Protein AF-A0A8T4GV90-F1 (afdb_monomer_lite)

pLDDT: mean 77.48, std 16.81, range [30.84, 97.44]

Foldseek 3Di:
DDDPVVVCVPCVLVNLQVCQQLLVLCVQLVVLCVVVNPDLCSSLVVLLVLLQCQLVLLVLQEADDVFDPQGDHPVRSVVSSVCSNVVPVSVVCSSHSALVSLLVSLQSQLVSLVLSCLRPVDLVSLLSSLLSLLSNRSNGLCSVVVVVVVVVVVVCLLLVQLVLQCVVPVDNVRSVVLSVQLVVLVVVSCVSNVVSVVSSNVSSLVSLLVRQFDDDPPPAQHPVCVVVVNDDPVSSSCCSPVVSVVSSCPDPVPDDDPDDPVVVVVVVVVCCVPVCVVVCVVVVVVVVVCSVPNDSNNRSCSRRPDDDPNPPPDDPVVVVVVVVVVVVVVVVVVD

Secondary structure (DSSP, 8-state):
---HHHHHTT-HHHHHHHHHHTHHHHHHHHHHHHHH-S-HHHHHHHHHHHHHTGGGGHHHHBPPTT--S-SB-HHHHHHHHHHHHH-HHHHHHTTS--THHHHHHHHHHHHHHHHHHHHH--THHHHHHHHHHHHHGGG-TTHHHHHHHHHHHHHHHHHHHHHHHHHHHS-HHHHHHHHHHHHHHHHHHHHHHGGGHHHHHHHHHHHHHHHHS--SSSSS--HHHHHHTSS-HHHHHHHHHHHHHHHHHTSTTTSPPSS-HHHHHHHHHHHHHHHSHHHHHHHHHHHHHHHHSPPP-TTHHHHHS-------SSSHHHHHHHHHHHHHHHHHH--

Sequence (335 aa):
MFHPVRWARRRPVAAVLALTALSLLLRLVAPLFERLGPTAFAARLPVALIGGFAPLAALLFRRPAGGDGRLLDDAESVVLAGLLAVTPGSVYYSRFMRSDVPLAVFALFALGFAVRALATGRRRHVVAAGLFAGLAVPTKENVVLYAACALGAAAVAVGWPAVVAGRRSATTARAASTLRRSTARAGEAVRYHLPAVPLAVLAALVPVVFFLAPRGPVGDPALGAALAGDAGWLALVERATAGTWETFASSHWTGGRSHSYLIYAGKLWFVLLVGALPVVVGAGYASSRELREPSRPLVVGLIALRPRPLPRTGGGGVRRRVAAGQRLIRSVRDA

Organism: NCBI:txid1202767

Radius of gyration: 24.96 Å; chains: 1; bounding box: 79×62×66 Å

InterPro domains:
  IPR019962 Conserved hypothetical protein CHP03663 [PTHR41710] (24-149)
  IPR038731 Glycosyltransferase RgtA/B/C/D-like [PF13231] (25-156)

Structure (mmCIF, N/CA/C/O backbone):
data_AF-A0A8T4GV90-F1
#
_entry.id   AF-A0A8T4GV90-F1
#
loop_
_atom_site.group_PDB
_atom_site.id
_atom_site.type_symbol
_atom_site.label_atom_id
_atom_site.label_alt_id
_atom_site.label_comp_id
_atom_site.label_asym_id
_atom_site.label_entity_id
_atom_site.label_seq_id
_atom_site.pdbx_PDB_ins_code
_atom_site.Cartn_x
_atom_site.Cartn_y
_atom_site.Cartn_z
_atom_site.occupancy
_atom_site.B_iso_or_equiv
_atom_site.auth_seq_id
_atom_site.auth_comp_id
_atom_site.auth_asym_id
_atom_site.auth_atom_id
_atom_site.pdbx_PDB_model_num
ATOM 1 N N . MET A 1 1 ? 28.369 18.643 -20.770 1.00 36.16 1 MET A N 1
ATOM 2 C CA . MET A 1 1 ? 27.848 17.453 -21.480 1.00 36.16 1 MET A CA 1
ATOM 3 C C . MET A 1 1 ? 27.949 16.250 -20.540 1.00 36.16 1 MET A C 1
ATOM 5 O O . MET A 1 1 ? 29.047 15.792 -20.252 1.00 36.16 1 MET A O 1
ATOM 9 N N . PHE A 1 2 ? 26.835 15.840 -19.926 1.00 30.84 2 PHE A N 1
ATOM 10 C CA . PHE A 1 2 ? 26.799 14.786 -18.901 1.00 30.84 2 PHE A CA 1
ATOM 11 C C . PHE A 1 2 ? 26.844 13.422 -19.610 1.00 30.84 2 PHE A C 1
ATOM 13 O O . PHE A 1 2 ? 25.882 13.056 -20.274 1.00 30.84 2 PHE A O 1
ATOM 20 N N . HIS A 1 3 ? 27.965 12.697 -19.537 1.00 31.61 3 HIS A N 1
ATOM 21 C CA . HIS A 1 3 ? 28.096 11.357 -20.127 1.00 31.61 3 HIS A CA 1
ATOM 22 C C . HIS A 1 3 ? 27.701 10.294 -19.081 1.00 31.61 3 HIS A C 1
ATOM 24 O O . HIS A 1 3 ? 28.525 9.960 -18.221 1.00 31.61 3 HIS A O 1
ATOM 30 N N . PRO A 1 4 ? 26.477 9.731 -19.127 1.00 40.53 4 PRO A N 1
ATOM 31 C CA . PRO A 1 4 ? 25.956 8.840 -18.080 1.00 40.53 4 PRO A CA 1
ATOM 32 C C . PRO A 1 4 ? 26.803 7.569 -17.894 1.00 40.53 4 PRO A C 1
ATOM 34 O O . PRO A 1 4 ? 26.956 7.071 -16.780 1.00 40.53 4 PRO A O 1
ATOM 37 N N . VAL A 1 5 ? 27.452 7.100 -18.964 1.00 42.09 5 VAL A N 1
ATOM 38 C CA . VAL A 1 5 ? 28.287 5.887 -18.968 1.00 42.09 5 VAL A CA 1
ATOM 39 C C . VAL A 1 5 ? 29.580 6.054 -18.154 1.00 42.09 5 VAL A C 1
ATOM 41 O O . VAL A 1 5 ? 30.008 5.130 -17.464 1.00 42.09 5 VAL A O 1
ATOM 44 N N . ARG A 1 6 ? 30.203 7.243 -18.176 1.00 34.81 6 ARG A N 1
ATOM 45 C CA . ARG A 1 6 ? 31.434 7.507 -17.402 1.00 34.81 6 ARG A CA 1
ATOM 46 C C . ARG A 1 6 ? 31.147 7.751 -15.917 1.00 34.81 6 ARG A C 1
ATOM 48 O O . ARG A 1 6 ? 32.000 7.451 -15.086 1.00 34.81 6 ARG A O 1
ATOM 55 N N . TRP A 1 7 ? 29.950 8.240 -15.582 1.00 37.94 7 TRP A N 1
ATOM 56 C CA . TRP A 1 7 ? 29.503 8.424 -14.197 1.00 37.94 7 TRP A CA 1
ATOM 57 C C . TRP A 1 7 ? 29.203 7.081 -13.508 1.00 37.94 7 TRP A C 1
ATOM 59 O O . TRP A 1 7 ? 29.654 6.854 -12.386 1.00 37.94 7 TRP A O 1
ATOM 69 N N . ALA A 1 8 ? 28.556 6.146 -14.217 1.00 36.50 8 ALA A N 1
ATOM 70 C CA . ALA A 1 8 ? 28.247 4.804 -13.711 1.00 36.50 8 ALA A CA 1
ATOM 71 C C . ALA A 1 8 ? 29.497 3.958 -13.386 1.00 36.50 8 ALA A C 1
ATOM 73 O O . ALA A 1 8 ? 29.486 3.183 -12.432 1.00 36.50 8 ALA A O 1
ATOM 74 N N . ARG A 1 9 ? 30.608 4.145 -14.117 1.00 44.09 9 ARG A N 1
ATOM 75 C CA . ARG A 1 9 ? 31.864 3.401 -13.890 1.00 44.09 9 ARG A CA 1
ATOM 76 C C . ARG A 1 9 ? 32.604 3.761 -12.597 1.00 44.09 9 ARG A C 1
ATOM 78 O O . ARG A 1 9 ? 33.413 2.962 -12.145 1.00 44.09 9 ARG A O 1
ATOM 85 N N . ARG A 1 10 ? 32.385 4.947 -12.015 1.00 40.81 10 ARG A N 1
ATOM 86 C CA . ARG A 1 10 ? 33.182 5.436 -10.867 1.00 40.81 10 ARG A CA 1
ATOM 87 C C . ARG A 1 10 ? 32.517 5.261 -9.499 1.00 40.81 10 ARG A C 1
ATOM 89 O O . ARG A 1 10 ? 33.173 5.495 -8.491 1.00 40.81 10 ARG A O 1
ATOM 96 N N . ARG A 1 11 ? 31.237 4.876 -9.436 1.00 44.59 11 ARG A N 1
ATOM 97 C CA . ARG A 1 11 ? 30.498 4.662 -8.176 1.00 44.59 11 ARG A CA 1
ATOM 98 C C . ARG A 1 11 ? 29.483 3.520 -8.326 1.00 44.59 11 ARG A C 1
ATOM 100 O O . ARG A 1 11 ? 28.287 3.799 -8.426 1.00 44.59 11 ARG A O 1
ATOM 107 N N . PRO A 1 12 ? 29.926 2.250 -8.337 1.00 46.31 12 PRO A N 1
ATOM 108 C CA . PRO A 1 12 ? 29.045 1.113 -8.608 1.00 46.31 12 PRO A CA 1
ATOM 109 C C . PRO A 1 12 ? 27.886 1.040 -7.605 1.00 46.31 12 PRO A C 1
ATOM 111 O O . PRO A 1 12 ? 26.746 0.850 -8.001 1.00 46.31 12 PRO A O 1
ATOM 114 N N . VAL A 1 13 ? 28.132 1.336 -6.328 1.00 41.78 13 VAL A N 1
ATOM 115 C CA . VAL A 1 13 ? 27.109 1.262 -5.270 1.00 41.78 13 VAL A CA 1
ATOM 116 C C . VAL A 1 13 ? 26.089 2.409 -5.346 1.00 41.78 13 VAL A C 1
ATOM 118 O O . VAL A 1 13 ? 24.899 2.192 -5.143 1.00 41.78 13 VAL A O 1
ATOM 121 N N . ALA A 1 14 ? 26.515 3.629 -5.698 1.00 36.97 14 ALA A N 1
ATOM 122 C CA . ALA A 1 14 ? 25.603 4.770 -5.846 1.00 36.97 14 ALA A CA 1
ATOM 123 C C . ALA A 1 14 ? 24.760 4.674 -7.127 1.00 36.97 14 ALA A C 1
ATOM 125 O O . ALA A 1 14 ? 23.594 5.061 -7.125 1.00 36.97 14 ALA A O 1
ATOM 126 N N . ALA A 1 15 ? 25.336 4.125 -8.202 1.00 40.12 15 ALA A N 1
ATOM 127 C CA . ALA A 1 15 ? 24.598 3.799 -9.412 1.00 40.12 15 ALA A CA 1
ATOM 128 C C . ALA A 1 15 ? 23.575 2.691 -9.130 1.00 40.12 15 ALA A C 1
ATOM 130 O O . ALA A 1 15 ? 22.412 2.860 -9.472 1.00 40.12 15 ALA A O 1
ATOM 131 N N . VAL A 1 16 ? 23.964 1.615 -8.438 1.00 44.50 16 VAL A N 1
ATOM 132 C CA . VAL A 1 16 ? 23.072 0.488 -8.125 1.00 44.50 16 VAL A CA 1
ATOM 133 C C . VAL A 1 16 ? 21.944 0.885 -7.165 1.00 44.50 16 VAL A C 1
ATOM 135 O O . VAL A 1 16 ? 20.804 0.516 -7.416 1.00 44.50 16 VAL A O 1
ATOM 138 N N . LEU A 1 17 ? 22.197 1.713 -6.145 1.00 41.28 17 LEU A N 1
ATOM 139 C CA . LEU A 1 17 ? 21.144 2.262 -5.274 1.00 41.28 17 LEU A CA 1
ATOM 140 C C . LEU A 1 17 ? 20.179 3.215 -5.997 1.00 41.28 17 LEU A C 1
ATOM 142 O O . LEU A 1 17 ? 18.972 3.175 -5.766 1.00 41.28 17 LEU A O 1
ATOM 146 N N . ALA A 1 18 ? 20.698 4.075 -6.880 1.00 42.41 18 ALA A N 1
ATOM 147 C CA . ALA A 1 18 ? 19.861 4.937 -7.713 1.00 42.41 18 ALA A CA 1
ATOM 148 C C . ALA A 1 18 ? 19.066 4.125 -8.758 1.00 42.41 18 ALA A C 1
ATOM 150 O O . ALA A 1 18 ? 17.978 4.532 -9.167 1.00 42.41 18 ALA A O 1
ATOM 151 N N . LEU A 1 19 ? 19.585 2.959 -9.157 1.00 47.56 19 LEU A N 1
ATOM 152 C CA . LEU A 1 19 ? 18.949 2.014 -10.076 1.00 47.56 19 LEU A CA 1
ATOM 153 C C . LEU A 1 19 ? 17.892 1.127 -9.397 1.00 47.56 19 LEU A C 1
ATOM 155 O O . LEU A 1 19 ? 16.906 0.802 -10.053 1.00 47.56 19 LEU A O 1
ATOM 159 N N . THR A 1 20 ? 18.032 0.757 -8.119 1.00 55.22 20 THR A N 1
ATOM 160 C CA . THR A 1 20 ? 17.066 -0.118 -7.422 1.00 55.22 20 THR A CA 1
ATOM 161 C C . THR A 1 20 ? 15.799 0.625 -6.999 1.00 55.22 20 THR A C 1
ATOM 163 O O . THR A 1 20 ? 14.699 0.128 -7.247 1.00 55.22 20 THR A O 1
ATOM 166 N N . ALA A 1 21 ? 15.927 1.843 -6.463 1.00 55.84 21 ALA A N 1
ATOM 167 C CA . ALA A 1 21 ? 14.800 2.677 -6.036 1.00 55.84 21 ALA A CA 1
ATOM 168 C C . ALA A 1 21 ? 13.949 3.210 -7.200 1.00 55.84 21 ALA A C 1
ATOM 170 O O . ALA A 1 21 ? 12.758 3.433 -7.047 1.00 55.84 21 ALA A O 1
ATOM 171 N N . LEU A 1 22 ? 14.527 3.403 -8.386 1.00 68.50 22 LEU A N 1
ATOM 172 C CA . LEU A 1 22 ? 13.791 3.889 -9.559 1.00 68.50 22 LEU A CA 1
ATOM 173 C C . LEU A 1 22 ? 13.500 2.780 -10.577 1.00 68.50 22 LEU A C 1
ATOM 175 O O . LEU A 1 22 ? 12.970 3.056 -11.654 1.00 68.50 22 LEU A O 1
ATOM 179 N N . SER A 1 23 ? 13.828 1.529 -10.245 1.00 77.56 23 SER A N 1
ATOM 180 C CA . SER A 1 23 ? 13.728 0.390 -11.160 1.00 77.56 23 SER A CA 1
ATOM 181 C C . SER A 1 23 ? 12.328 0.249 -11.755 1.00 77.56 23 SER A C 1
ATOM 183 O O . SER A 1 23 ? 12.199 0.024 -12.959 1.00 77.56 23 SER A O 1
ATOM 185 N N . LEU A 1 24 ? 11.279 0.468 -10.954 1.00 86.06 24 LEU A N 1
ATOM 186 C CA . LEU A 1 24 ? 9.901 0.447 -11.438 1.00 86.06 24 LEU A CA 1
ATOM 187 C C . LEU A 1 24 ? 9.648 1.503 -12.513 1.00 86.06 24 LEU A C 1
ATOM 189 O O . LEU A 1 24 ? 9.190 1.169 -13.604 1.00 86.06 24 LEU A O 1
ATOM 193 N N . LEU A 1 25 ? 9.980 2.766 -12.243 1.00 85.56 25 LEU A N 1
ATOM 194 C CA . LEU A 1 25 ? 9.725 3.842 -13.199 1.00 85.56 25 LEU A CA 1
ATOM 195 C C . LEU A 1 25 ? 10.578 3.701 -14.456 1.00 85.56 25 LEU A C 1
ATOM 197 O O . LEU A 1 25 ? 10.048 3.847 -15.552 1.00 85.56 25 LEU A O 1
ATOM 201 N N . LEU A 1 26 ? 11.853 3.336 -14.324 1.00 85.12 26 LEU A N 1
ATOM 202 C CA . LEU A 1 26 ? 12.728 3.113 -15.476 1.00 85.12 26 LEU A CA 1
ATOM 203 C C . LEU A 1 26 ? 12.176 2.023 -16.403 1.00 85.12 26 LEU A C 1
ATOM 205 O O . LEU A 1 26 ? 12.175 2.194 -17.621 1.00 85.12 26 LEU A O 1
ATOM 209 N N . ARG A 1 27 ? 11.646 0.930 -15.839 1.00 86.31 27 ARG A N 1
ATOM 210 C CA . ARG A 1 27 ? 11.062 -0.166 -16.628 1.00 86.31 27 ARG A CA 1
ATOM 211 C C . ARG A 1 27 ? 9.736 0.194 -17.283 1.00 86.31 27 ARG A C 1
ATOM 213 O O . ARG A 1 27 ? 9.442 -0.336 -18.347 1.00 86.31 27 ARG A O 1
ATOM 220 N N . LEU A 1 28 ? 8.948 1.076 -16.673 1.00 87.50 28 LEU A N 1
ATOM 221 C CA . LEU A 1 28 ? 7.707 1.561 -17.280 1.00 87.50 28 LEU A CA 1
ATOM 222 C C . LEU A 1 28 ? 7.969 2.616 -18.363 1.00 87.50 28 LEU A C 1
ATOM 224 O O . LEU A 1 28 ? 7.243 2.663 -19.349 1.00 87.50 28 LEU A O 1
ATOM 228 N N . VAL A 1 29 ? 8.999 3.449 -18.197 1.00 88.81 29 VAL A N 1
ATOM 229 C CA . VAL A 1 29 ? 9.319 4.545 -19.124 1.00 88.81 29 VAL A CA 1
ATOM 230 C C . VAL A 1 29 ? 10.053 4.056 -20.374 1.00 88.81 29 VAL A C 1
ATOM 232 O O . VAL A 1 29 ? 9.765 4.551 -21.459 1.00 88.81 29 VAL A O 1
ATOM 235 N N . ALA A 1 30 ? 10.957 3.078 -20.260 1.00 86.88 30 ALA A N 1
ATOM 236 C CA . ALA A 1 30 ? 11.739 2.572 -21.396 1.00 86.88 30 ALA A CA 1
ATOM 237 C C . ALA A 1 30 ? 10.899 2.219 -22.650 1.00 86.88 30 ALA A C 1
ATOM 239 O O . ALA A 1 30 ? 11.145 2.817 -23.699 1.00 86.88 30 ALA A O 1
ATOM 240 N N . PRO A 1 31 ? 9.856 1.366 -22.572 1.00 89.12 31 PRO A N 1
ATOM 241 C CA . PRO A 1 31 ? 9.038 1.042 -23.745 1.00 89.12 31 PRO A CA 1
ATOM 242 C C . PRO A 1 31 ? 8.194 2.228 -24.237 1.00 89.12 31 PRO A C 1
ATOM 244 O O . PRO A 1 31 ? 7.792 2.268 -25.399 1.00 89.12 31 PRO A O 1
ATOM 247 N N . LEU A 1 32 ? 7.901 3.207 -23.372 1.00 90.00 32 LEU A N 1
ATOM 248 C CA . LEU A 1 32 ? 7.209 4.430 -23.782 1.00 90.00 32 LEU A CA 1
ATOM 249 C C . LEU A 1 32 ? 8.127 5.338 -24.593 1.00 90.00 32 LEU A C 1
ATOM 251 O O . LEU A 1 32 ? 7.668 5.936 -25.558 1.00 90.00 32 LEU A O 1
ATOM 255 N N . PHE A 1 33 ? 9.411 5.421 -24.244 1.00 91.50 33 PHE A N 1
ATOM 256 C CA . PHE A 1 33 ? 10.388 6.177 -25.025 1.00 91.50 33 PHE A CA 1
ATOM 257 C C . PHE A 1 33 ? 10.633 5.573 -26.404 1.00 91.50 33 PHE A C 1
ATOM 259 O O . PHE A 1 33 ? 10.783 6.327 -27.360 1.00 91.50 33 PHE A O 1
ATOM 266 N N . GLU A 1 34 ? 10.605 4.247 -26.532 1.00 90.88 34 GLU A N 1
ATOM 267 C CA . GLU A 1 34 ? 10.693 3.579 -27.837 1.00 90.88 34 GLU A CA 1
ATOM 268 C C . GLU A 1 34 ? 9.502 3.920 -28.748 1.00 90.88 34 GLU A C 1
ATOM 270 O O . GLU A 1 34 ? 9.673 4.074 -29.953 1.00 90.88 34 GLU A O 1
ATOM 275 N N . ARG A 1 35 ? 8.296 4.073 -28.181 1.00 93.62 35 ARG A N 1
ATOM 276 C CA . ARG A 1 35 ? 7.055 4.298 -28.949 1.00 93.62 35 ARG A CA 1
ATOM 277 C C . ARG A 1 35 ? 6.700 5.770 -29.167 1.00 93.62 35 ARG A C 1
ATOM 279 O O . ARG A 1 35 ? 6.137 6.111 -30.198 1.00 93.62 35 ARG A O 1
ATOM 286 N N . LEU A 1 36 ? 6.960 6.624 -28.179 1.00 91.38 36 LEU A N 1
ATOM 287 C CA . LEU A 1 36 ? 6.530 8.031 -28.133 1.00 91.38 36 LEU A CA 1
ATOM 288 C C . LEU A 1 36 ? 7.711 9.016 -28.190 1.00 91.38 36 LEU A C 1
ATOM 290 O O . LEU A 1 36 ? 7.509 10.229 -28.113 1.00 91.38 36 LEU A O 1
ATOM 294 N N . GLY A 1 37 ? 8.942 8.506 -28.274 1.00 90.06 37 GLY A N 1
ATOM 295 C CA . GLY A 1 37 ? 10.169 9.289 -28.179 1.00 90.06 37 GLY A CA 1
ATOM 296 C C . GLY A 1 37 ? 10.517 9.719 -26.742 1.00 90.06 37 GLY A C 1
ATOM 297 O O . GLY A 1 37 ? 9.678 9.659 -25.834 1.00 90.06 37 GLY A O 1
ATOM 298 N N . PRO A 1 38 ? 11.759 10.184 -26.505 1.00 91.06 38 PRO A N 1
ATOM 299 C CA . PRO A 1 38 ? 12.251 10.619 -25.194 1.00 91.06 38 PRO A CA 1
ATOM 300 C C . PRO A 1 38 ? 11.696 12.001 -24.806 1.00 91.06 38 PRO A C 1
ATOM 302 O O . PRO A 1 38 ? 12.421 12.987 -24.682 1.00 91.06 38 PRO A O 1
ATOM 305 N N . THR A 1 39 ? 10.379 12.088 -24.631 1.00 91.69 39 THR A N 1
ATOM 306 C CA . THR A 1 39 ? 9.666 13.327 -24.306 1.00 91.69 39 THR A CA 1
ATOM 307 C C . THR A 1 39 ? 9.381 13.440 -22.809 1.00 91.69 39 THR A C 1
ATOM 309 O O . THR A 1 39 ? 9.230 12.444 -22.094 1.00 91.69 39 THR A O 1
ATOM 312 N N . ALA A 1 40 ? 9.235 14.675 -22.315 1.00 89.12 40 ALA A N 1
ATOM 313 C CA . ALA A 1 40 ? 8.845 14.907 -20.923 1.00 89.12 40 ALA A CA 1
ATOM 314 C C . ALA A 1 40 ? 7.471 14.288 -20.602 1.00 89.12 40 ALA A C 1
ATOM 316 O O . ALA A 1 40 ? 7.250 13.833 -19.482 1.00 89.12 40 ALA A O 1
ATOM 317 N N . PHE A 1 41 ? 6.570 14.241 -21.589 1.00 90.19 41 PHE A N 1
ATOM 318 C CA . PHE A 1 41 ? 5.269 13.588 -21.478 1.00 90.19 41 PHE A CA 1
ATOM 319 C C . PHE A 1 41 ? 5.413 12.082 -21.218 1.00 90.19 41 PHE A C 1
ATOM 321 O O . PHE A 1 41 ? 4.927 11.596 -20.196 1.00 90.19 41 PHE A O 1
ATOM 328 N N . ALA A 1 42 ? 6.152 11.363 -22.071 1.00 90.94 42 ALA A N 1
ATOM 329 C CA . ALA A 1 42 ? 6.364 9.921 -21.927 1.00 90.94 42 ALA A CA 1
ATOM 330 C C . ALA A 1 42 ? 7.047 9.556 -20.595 1.00 90.94 42 ALA A C 1
ATOM 332 O O . ALA A 1 42 ? 6.689 8.563 -19.965 1.00 90.94 42 ALA A O 1
ATOM 333 N N . ALA A 1 43 ? 7.960 10.405 -20.108 1.00 88.06 43 ALA A N 1
ATOM 334 C CA . ALA A 1 43 ? 8.642 10.204 -18.828 1.00 88.06 43 ALA A CA 1
ATOM 335 C C . ALA A 1 43 ? 7.698 10.298 -17.612 1.00 88.06 43 ALA A C 1
ATOM 337 O O . ALA A 1 43 ? 7.928 9.666 -16.582 1.00 88.06 43 ALA A O 1
ATOM 338 N N . ARG A 1 44 ? 6.647 11.121 -17.705 1.00 92.06 44 ARG A N 1
ATOM 339 C CA . ARG A 1 44 ? 5.717 11.416 -16.598 1.00 92.06 44 ARG A CA 1
ATOM 340 C C . ARG A 1 44 ? 4.456 10.561 -16.646 1.00 92.06 44 ARG A C 1
ATOM 342 O O . ARG A 1 44 ? 3.814 10.382 -15.614 1.00 92.06 44 ARG A O 1
ATOM 349 N N . LEU A 1 45 ? 4.122 10.016 -17.815 1.00 91.88 45 LEU A N 1
ATOM 350 C CA . LEU A 1 45 ? 2.905 9.246 -18.051 1.00 91.88 45 LEU A CA 1
ATOM 351 C C . LEU A 1 45 ? 2.704 8.094 -17.042 1.00 91.88 45 LEU A C 1
ATOM 353 O O . LEU A 1 45 ? 1.614 8.023 -16.475 1.00 91.88 45 LEU A O 1
ATOM 357 N N . PRO A 1 46 ? 3.710 7.253 -16.709 1.00 92.69 46 PRO A N 1
ATOM 358 C CA . PRO A 1 46 ? 3.518 6.192 -15.716 1.00 92.69 46 PRO A CA 1
ATOM 359 C C . PRO A 1 46 ? 3.145 6.721 -14.331 1.00 92.69 46 PRO A C 1
ATOM 361 O O . PRO A 1 46 ? 2.257 6.182 -13.675 1.00 92.69 46 PRO A O 1
ATOM 364 N N . VAL A 1 47 ? 3.802 7.798 -13.892 1.00 93.25 47 VAL A N 1
ATOM 365 C CA . VAL A 1 47 ? 3.550 8.416 -12.584 1.00 93.25 47 VAL A CA 1
ATOM 366 C C . VAL A 1 47 ? 2.148 9.012 -12.546 1.00 93.25 47 VAL A C 1
ATOM 368 O O . VAL A 1 47 ? 1.423 8.784 -11.582 1.00 93.25 47 VAL A O 1
ATOM 371 N N . ALA A 1 48 ? 1.751 9.724 -13.602 1.00 92.44 48 ALA A N 1
ATOM 372 C CA . ALA A 1 48 ? 0.430 10.328 -13.709 1.00 92.44 48 ALA A CA 1
ATOM 373 C C . ALA A 1 48 ? -0.691 9.278 -13.727 1.00 92.44 48 ALA A C 1
ATOM 375 O O . ALA A 1 48 ? -1.692 9.453 -13.039 1.00 92.44 48 ALA A O 1
ATOM 376 N N . LEU A 1 49 ? -0.509 8.165 -14.447 1.00 93.69 49 LEU A N 1
ATOM 377 C CA . LEU A 1 49 ? -1.478 7.066 -14.472 1.00 93.69 49 LEU A CA 1
ATOM 378 C C . LEU A 1 49 ? -1.604 6.393 -13.102 1.00 93.69 49 LEU A C 1
ATOM 380 O O . LEU A 1 49 ? -2.714 6.225 -12.604 1.00 93.69 49 LEU A O 1
ATOM 384 N N . ILE A 1 50 ? -0.480 6.055 -12.460 1.00 94.38 50 ILE A N 1
ATOM 385 C CA . ILE A 1 50 ? -0.492 5.444 -11.123 1.00 94.38 50 ILE A CA 1
ATOM 386 C C . ILE A 1 50 ? -1.118 6.403 -10.102 1.00 94.38 50 ILE A C 1
ATOM 388 O O . ILE A 1 50 ? -1.994 5.999 -9.340 1.00 94.38 50 ILE A O 1
ATOM 392 N N . GLY A 1 51 ? -0.728 7.680 -10.121 1.00 92.12 51 GLY A N 1
ATOM 393 C CA . GLY A 1 51 ? -1.316 8.732 -9.289 1.00 92.12 51 GLY A CA 1
ATOM 394 C C . GLY A 1 51 ? -2.822 8.892 -9.512 1.00 92.12 51 GLY A C 1
ATOM 395 O O . GLY A 1 51 ? -3.578 8.998 -8.549 1.00 92.12 51 GLY A O 1
ATOM 396 N N . GLY A 1 52 ? -3.275 8.814 -10.766 1.00 92.25 52 GLY A N 1
ATOM 397 C CA . GLY A 1 52 ? -4.686 8.874 -11.149 1.00 92.25 52 GLY A CA 1
ATOM 398 C C . GLY A 1 52 ? -5.536 7.716 -10.618 1.00 92.25 52 GLY A C 1
ATOM 399 O O . GLY A 1 52 ? -6.749 7.862 -10.499 1.00 92.25 52 GLY A O 1
ATOM 400 N N . PHE A 1 53 ? -4.924 6.592 -10.228 1.00 94.75 53 PHE A N 1
ATOM 401 C CA . PHE A 1 53 ? -5.625 5.487 -9.567 1.00 94.75 53 PHE A CA 1
ATOM 402 C C . PHE A 1 53 ? -5.799 5.677 -8.055 1.00 94.75 53 PHE A C 1
ATOM 404 O O . PHE A 1 53 ? -6.572 4.932 -7.449 1.00 94.75 53 PHE A O 1
ATOM 411 N N . ALA A 1 54 ? -5.146 6.665 -7.430 1.00 93.94 54 ALA A N 1
ATOM 412 C CA . ALA A 1 54 ? -5.273 6.918 -5.993 1.00 93.94 54 ALA A CA 1
ATOM 413 C C . ALA A 1 54 ? -6.737 7.034 -5.508 1.00 93.94 54 ALA A C 1
ATOM 415 O O . ALA A 1 54 ? -7.063 6.400 -4.501 1.00 93.94 54 ALA A O 1
ATOM 416 N N . PRO A 1 55 ? -7.653 7.735 -6.212 1.00 95.31 55 PRO A N 1
ATOM 417 C CA . PRO A 1 55 ? -9.054 7.842 -5.800 1.00 95.31 55 PRO A CA 1
ATOM 418 C C . PRO A 1 55 ? -9.775 6.492 -5.708 1.00 95.31 55 PRO A C 1
ATOM 420 O O . PRO A 1 55 ? -10.639 6.316 -4.851 1.00 95.31 55 PRO A O 1
ATOM 423 N N . LEU A 1 56 ? -9.397 5.500 -6.528 1.00 95.31 56 LEU A N 1
ATOM 424 C CA . LEU A 1 56 ? -10.008 4.166 -6.487 1.00 95.31 56 LEU A CA 1
ATOM 425 C C . LEU A 1 56 ? -9.720 3.428 -5.177 1.00 95.31 56 LEU A C 1
ATOM 427 O O . LEU A 1 56 ? -10.507 2.566 -4.781 1.00 95.31 56 LEU A O 1
ATOM 431 N N . ALA A 1 57 ? -8.645 3.782 -4.465 1.00 94.62 57 ALA A N 1
ATOM 432 C CA . ALA A 1 57 ? -8.362 3.206 -3.156 1.00 94.62 57 ALA A CA 1
ATOM 433 C C . ALA A 1 57 ? -9.492 3.485 -2.147 1.00 94.62 57 A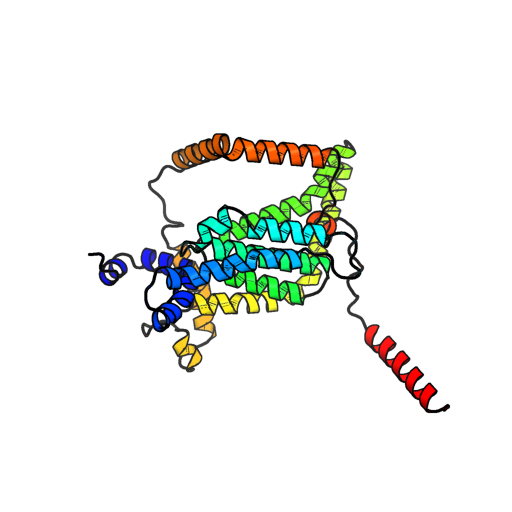LA A C 1
ATOM 435 O O . ALA A 1 57 ? -9.710 2.675 -1.245 1.00 94.62 57 ALA A O 1
ATOM 436 N N . ALA A 1 58 ? -10.280 4.555 -2.332 1.00 93.94 58 ALA A N 1
ATOM 437 C CA . ALA A 1 58 ? -11.450 4.850 -1.504 1.00 93.94 58 ALA A CA 1
ATOM 438 C C . ALA A 1 58 ? -12.474 3.697 -1.493 1.00 93.94 58 ALA A C 1
ATOM 440 O O . ALA A 1 58 ? -13.074 3.403 -0.458 1.00 93.94 58 ALA A O 1
ATOM 441 N N . LEU A 1 59 ? -12.614 2.960 -2.604 1.00 92.69 59 LEU A N 1
ATOM 442 C CA . LEU A 1 59 ? -13.521 1.809 -2.706 1.00 92.69 59 LEU A CA 1
ATOM 443 C C . LEU A 1 59 ? -13.131 0.657 -1.769 1.00 92.69 59 LEU A C 1
ATOM 445 O O . LEU A 1 59 ? -13.993 -0.117 -1.344 1.00 92.69 59 LEU A O 1
ATOM 449 N N . LEU A 1 60 ? -11.849 0.542 -1.413 1.00 91.75 60 LEU A N 1
ATOM 450 C CA . LEU A 1 60 ? -11.377 -0.470 -0.466 1.00 91.75 60 LEU A CA 1
ATOM 451 C C . LEU A 1 60 ? -11.892 -0.189 0.948 1.00 91.75 60 LEU A C 1
ATOM 453 O O . LEU A 1 60 ? -12.197 -1.129 1.688 1.00 91.75 60 LEU A O 1
ATOM 457 N N . PHE A 1 61 ? -12.083 1.087 1.278 1.00 90.69 61 PHE A N 1
ATOM 458 C CA . PHE A 1 61 ? -12.613 1.547 2.558 1.00 90.69 61 PHE A CA 1
ATOM 459 C C . PHE A 1 61 ? -14.142 1.665 2.580 1.00 90.69 61 PHE A C 1
ATOM 461 O O . PHE A 1 61 ? -14.698 1.852 3.657 1.00 90.69 61 PHE A O 1
ATOM 468 N N . ARG A 1 62 ? -14.827 1.508 1.438 1.00 90.50 62 ARG A N 1
ATOM 469 C CA . ARG A 1 62 ? -16.296 1.544 1.331 1.00 90.50 62 ARG A CA 1
ATOM 470 C C . ARG A 1 62 ? -16.959 0.367 2.043 1.00 90.50 62 ARG A C 1
ATOM 472 O O . ARG A 1 62 ? -16.493 -0.772 1.940 1.00 90.50 62 ARG A O 1
ATOM 479 N N . ARG A 1 63 ? -18.101 0.590 2.688 1.00 86.50 63 ARG A N 1
ATOM 480 C CA . ARG A 1 63 ? -18.905 -0.461 3.316 1.00 86.50 63 ARG A CA 1
ATOM 481 C C . ARG A 1 63 ? -19.323 -1.545 2.303 1.00 86.50 63 ARG A C 1
ATOM 483 O O . ARG A 1 63 ? -19.890 -1.235 1.260 1.00 86.50 63 ARG A O 1
ATOM 490 N N . PRO A 1 64 ? -19.071 -2.837 2.590 1.00 77.50 64 PRO A N 1
ATOM 491 C CA . PRO A 1 64 ? -19.617 -3.935 1.801 1.00 77.50 64 PRO A CA 1
ATOM 492 C C . PRO A 1 64 ? -21.138 -4.024 1.970 1.00 77.50 64 PRO A C 1
ATOM 494 O O . PRO A 1 64 ? -21.642 -3.803 3.072 1.00 77.50 64 PRO A O 1
ATOM 497 N N . ALA A 1 65 ? -21.855 -4.426 0.918 1.00 67.06 65 ALA A N 1
ATOM 498 C CA . ALA A 1 65 ? -23.286 -4.718 1.002 1.00 67.06 65 ALA A CA 1
ATOM 499 C C . ALA A 1 65 ? -23.553 -5.742 2.125 1.00 67.06 65 ALA A C 1
ATOM 501 O O . ALA A 1 65 ? -23.002 -6.846 2.116 1.00 67.06 65 ALA A O 1
ATOM 502 N N . GLY A 1 66 ? -24.334 -5.332 3.131 1.00 64.12 66 GLY A N 1
ATOM 503 C CA . GLY A 1 66 ? -24.604 -6.116 4.339 1.00 64.12 66 GLY A CA 1
ATOM 504 C C . GLY A 1 66 ? -23.479 -6.127 5.383 1.00 64.12 66 GLY A C 1
ATOM 505 O O . GLY A 1 66 ? -23.346 -7.124 6.086 1.00 64.12 66 GLY A O 1
ATOM 506 N N . GLY A 1 67 ? -22.630 -5.094 5.464 1.00 62.47 67 GLY A N 1
ATOM 507 C CA . GLY A 1 67 ? -21.555 -4.945 6.464 1.00 62.47 67 GLY A CA 1
ATOM 508 C C . GLY A 1 67 ? -21.939 -4.127 7.711 1.00 62.47 67 GLY A C 1
ATOM 509 O O . GLY A 1 67 ? -22.802 -3.259 7.649 1.00 62.47 67 GLY A O 1
ATOM 510 N N . ASP A 1 68 ? -21.250 -4.366 8.834 1.00 61.03 68 ASP A N 1
ATOM 511 C CA . ASP A 1 68 ? -21.603 -3.889 10.192 1.00 61.03 68 ASP A CA 1
ATOM 512 C C . ASP A 1 68 ? -21.306 -2.396 10.479 1.00 61.03 68 ASP A C 1
ATOM 514 O O . ASP A 1 68 ? -20.873 -2.048 11.576 1.00 61.03 68 ASP A O 1
ATOM 518 N N . GLY A 1 69 ? -21.462 -1.482 9.518 1.00 66.25 69 GLY A N 1
ATOM 519 C CA . GLY A 1 69 ? -21.352 -0.042 9.821 1.00 66.25 69 GLY A CA 1
ATOM 520 C C . GLY A 1 69 ? -19.928 0.541 9.925 1.00 66.25 69 GLY A C 1
ATOM 521 O O . GLY A 1 69 ? -19.761 1.754 9.946 1.00 66.25 69 GLY A O 1
ATOM 522 N N . ARG A 1 70 ? -18.882 -0.294 9.979 1.00 73.88 70 ARG A N 1
ATOM 523 C CA . ARG A 1 70 ? -17.509 0.122 10.371 1.00 73.88 70 ARG A CA 1
ATOM 524 C C . ARG A 1 70 ? -16.642 0.729 9.278 1.00 73.88 70 ARG A C 1
ATOM 526 O O . ARG A 1 70 ? -15.573 1.243 9.564 1.00 73.88 70 ARG A O 1
ATOM 533 N N . LEU A 1 71 ? -17.061 0.576 8.036 1.00 81.50 71 LEU A N 1
ATOM 534 C CA . LEU A 1 71 ? -16.392 1.117 6.861 1.00 81.50 71 LEU A CA 1
ATOM 535 C C . LEU A 1 71 ? -17.191 2.310 6.327 1.00 81.50 71 LEU A C 1
ATOM 537 O O . LEU A 1 71 ? -18.342 2.498 6.739 1.00 81.50 71 LEU A O 1
ATOM 541 N N . LEU A 1 72 ? -16.567 3.081 5.437 1.00 86.81 72 LEU A N 1
ATOM 542 C CA . LEU A 1 72 ? -17.090 4.342 4.921 1.00 86.81 72 LEU A CA 1
ATOM 543 C C . LEU A 1 72 ? -18.436 4.148 4.221 1.00 86.81 72 LEU A C 1
ATOM 545 O O . LEU A 1 72 ? -18.619 3.188 3.467 1.00 86.81 72 LEU A O 1
ATOM 549 N N . ASP A 1 73 ? -19.356 5.077 4.446 1.00 87.31 73 ASP A N 1
ATOM 550 C CA . ASP A 1 73 ? -20.586 5.190 3.667 1.00 87.31 73 ASP A CA 1
ATOM 551 C C . ASP A 1 73 ? -20.272 5.603 2.216 1.00 87.31 73 ASP A C 1
ATOM 553 O O . ASP A 1 73 ? -19.144 5.978 1.876 1.00 87.31 73 ASP A O 1
ATOM 557 N N . ASP A 1 74 ? -21.272 5.544 1.337 1.00 89.81 74 ASP A N 1
ATOM 558 C CA . ASP A 1 74 ? -21.098 5.888 -0.080 1.00 89.81 74 ASP A CA 1
ATOM 559 C C . ASP A 1 74 ? -20.682 7.355 -0.250 1.00 89.81 74 ASP A C 1
ATOM 561 O O . ASP A 1 74 ? -19.709 7.638 -0.949 1.00 89.81 74 ASP A O 1
ATOM 565 N N . ALA A 1 75 ? -21.334 8.270 0.474 1.00 90.75 75 ALA A N 1
ATOM 566 C CA . ALA A 1 75 ? -20.980 9.688 0.479 1.00 90.75 75 ALA A CA 1
ATOM 567 C C . ALA A 1 75 ? -19.548 9.925 0.988 1.00 90.75 75 ALA A C 1
ATOM 569 O O . ALA A 1 75 ? -18.775 10.639 0.357 1.00 90.75 75 ALA A O 1
ATOM 570 N N . GLU A 1 76 ? -19.149 9.276 2.085 1.00 90.44 76 GLU A N 1
ATOM 571 C CA . GLU A 1 76 ? -17.787 9.403 2.623 1.00 90.44 76 GLU A CA 1
ATOM 572 C C . GLU A 1 76 ? -16.727 8.837 1.679 1.00 90.44 76 GLU A C 1
ATOM 574 O O . GLU A 1 76 ? -15.630 9.380 1.574 1.00 90.44 76 GLU A O 1
ATOM 579 N N . SER A 1 77 ? -17.051 7.749 0.980 1.00 92.69 77 SER A N 1
ATOM 580 C CA . SER A 1 77 ? -16.161 7.144 -0.009 1.00 92.69 77 SER A CA 1
ATOM 581 C C . SER A 1 77 ? -15.944 8.088 -1.193 1.00 92.69 77 SER A C 1
ATOM 583 O O . SER A 1 77 ? -14.814 8.223 -1.658 1.00 92.69 77 SER A O 1
ATOM 585 N N . VAL A 1 78 ? -16.997 8.778 -1.650 1.00 94.69 78 VAL A N 1
ATOM 586 C CA . VAL A 1 78 ? -16.902 9.814 -2.692 1.00 94.69 78 VAL A CA 1
ATOM 587 C C . VAL A 1 78 ? -16.079 11.004 -2.203 1.00 94.69 78 VAL A C 1
ATOM 589 O O . VAL A 1 78 ? -15.203 11.466 -2.929 1.00 94.69 78 VAL A O 1
ATOM 592 N N . VAL A 1 79 ? -16.290 11.458 -0.964 1.00 93.75 79 VAL A N 1
ATOM 593 C CA . VAL A 1 79 ? -15.493 12.543 -0.368 1.00 93.75 79 VAL A CA 1
ATOM 594 C C . VAL A 1 79 ? -14.017 12.154 -0.289 1.00 93.75 79 VAL A C 1
ATOM 596 O O . VAL A 1 79 ? -13.165 12.926 -0.720 1.00 93.75 79 VAL A O 1
ATOM 599 N N . LEU A 1 80 ? -13.693 10.949 0.188 1.00 93.38 80 LEU A N 1
ATOM 600 C CA . LEU A 1 80 ? -12.313 10.463 0.238 1.00 93.38 80 LEU A CA 1
ATOM 601 C C . LEU A 1 80 ? -11.694 10.365 -1.163 1.00 93.38 80 LEU A C 1
ATOM 603 O O . LEU A 1 80 ? -10.557 10.789 -1.355 1.00 93.38 80 LEU A O 1
ATOM 607 N N . ALA A 1 81 ? -12.431 9.836 -2.143 1.00 94.81 81 ALA A N 1
ATOM 608 C CA . ALA A 1 81 ? -11.972 9.770 -3.528 1.00 94.81 81 ALA A CA 1
ATOM 609 C C . ALA A 1 81 ? -11.692 11.172 -4.090 1.00 94.81 81 ALA A C 1
ATOM 611 O O . ALA A 1 81 ? -10.637 11.390 -4.683 1.00 94.81 81 ALA A O 1
ATOM 612 N N . GLY A 1 82 ? -12.593 12.128 -3.844 1.00 94.75 82 GLY A N 1
ATOM 613 C CA . GLY A 1 82 ? -12.429 13.528 -4.222 1.00 94.75 82 GLY A CA 1
ATOM 614 C C . GLY A 1 82 ? -11.186 14.145 -3.588 1.00 94.75 82 GLY A C 1
ATOM 615 O O . GLY A 1 82 ? -10.343 14.679 -4.302 1.00 94.75 82 GLY A O 1
ATOM 616 N N . LEU A 1 83 ? -11.009 13.987 -2.271 1.00 93.31 83 LEU A N 1
ATOM 617 C CA . LEU A 1 83 ? -9.824 14.464 -1.554 1.00 93.31 83 LEU A CA 1
ATOM 618 C C . LEU A 1 83 ? -8.537 13.880 -2.145 1.00 93.31 83 LEU A C 1
ATOM 620 O O . LEU A 1 83 ? -7.602 14.629 -2.420 1.00 93.31 83 LEU A O 1
ATOM 624 N N . LEU A 1 84 ? -8.487 12.570 -2.397 1.00 92.25 84 LEU A N 1
ATOM 625 C CA . LEU A 1 84 ? -7.325 11.918 -3.010 1.00 92.25 84 LEU A CA 1
ATOM 626 C C . LEU A 1 84 ? -7.062 12.415 -4.440 1.00 92.25 84 LEU A C 1
ATOM 628 O O . LEU A 1 84 ? -5.899 12.543 -4.822 1.00 92.25 84 LEU A O 1
ATOM 632 N N . ALA A 1 85 ? -8.114 12.730 -5.201 1.00 92.69 85 ALA A N 1
ATOM 633 C CA . ALA A 1 85 ? -8.010 13.237 -6.569 1.00 92.69 85 ALA A CA 1
ATOM 634 C C . ALA A 1 85 ? -7.443 14.662 -6.633 1.00 92.69 85 ALA A C 1
ATOM 636 O O . ALA A 1 85 ? -6.663 14.964 -7.533 1.00 92.69 85 ALA A O 1
ATOM 637 N N . VAL A 1 86 ? -7.805 15.530 -5.679 1.00 91.69 86 VAL A N 1
ATOM 638 C CA . VAL A 1 86 ? -7.403 16.951 -5.690 1.00 91.69 86 VAL A CA 1
ATOM 639 C C . VAL A 1 86 ? -6.291 17.294 -4.702 1.00 91.69 86 VAL A C 1
ATOM 641 O O . VAL A 1 86 ? -5.897 18.455 -4.612 1.00 91.69 86 VAL A O 1
ATOM 644 N N . THR A 1 87 ? -5.765 16.315 -3.956 1.00 88.75 87 THR A N 1
ATOM 645 C CA . THR A 1 87 ? -4.703 16.556 -2.968 1.00 88.75 87 THR A CA 1
ATOM 646 C C . THR A 1 87 ? -3.513 17.248 -3.649 1.00 88.75 87 THR A C 1
ATOM 648 O O . THR A 1 87 ? -2.893 16.644 -4.533 1.00 88.75 87 THR A O 1
ATOM 651 N N . PRO A 1 88 ? -3.133 18.474 -3.227 1.00 86.38 88 PRO A N 1
ATOM 652 C CA . PRO A 1 88 ? -2.129 19.270 -3.930 1.00 86.38 88 PRO A CA 1
ATOM 653 C C . PRO A 1 88 ? -0.793 18.549 -4.093 1.00 86.38 88 PRO A C 1
ATOM 655 O O . PRO A 1 88 ? -0.185 18.617 -5.156 1.00 86.38 88 PRO A O 1
ATOM 658 N N . GLY A 1 89 ? -0.362 17.802 -3.070 1.00 85.12 89 GLY A N 1
ATOM 659 C CA . GLY A 1 89 ? 0.858 16.997 -3.128 1.00 85.12 89 GLY A CA 1
ATOM 660 C C . GLY A 1 89 ? 0.813 15.943 -4.235 1.00 85.12 89 GLY A C 1
ATOM 661 O O . GLY A 1 89 ? 1.743 15.857 -5.034 1.00 85.12 89 GLY A O 1
ATOM 662 N N . SER A 1 90 ? -0.280 15.184 -4.330 1.00 83.44 90 SER A N 1
ATOM 663 C CA . SER A 1 90 ? -0.462 14.150 -5.354 1.00 83.44 90 SER A CA 1
ATOM 664 C C . SER A 1 90 ? -0.501 14.753 -6.757 1.00 83.44 90 SER A C 1
ATOM 666 O O . SER A 1 90 ? 0.238 14.306 -7.634 1.00 83.44 90 SER A O 1
ATOM 668 N N . VAL A 1 91 ? -1.297 15.807 -6.965 1.00 87.88 91 VAL A N 1
ATOM 669 C CA . VAL A 1 91 ? -1.433 16.484 -8.268 1.00 87.88 91 VAL A CA 1
ATOM 670 C C . VAL A 1 91 ? -0.111 17.120 -8.698 1.00 87.88 91 VAL A C 1
ATOM 672 O O . VAL A 1 91 ? 0.317 16.984 -9.845 1.00 87.88 91 VAL A O 1
ATOM 675 N N . TYR A 1 92 ? 0.575 17.790 -7.771 1.00 90.19 92 TYR A N 1
ATOM 676 C CA . TYR A 1 92 ? 1.852 18.432 -8.048 1.00 90.19 92 TYR A CA 1
ATOM 677 C C . TYR A 1 92 ? 2.937 17.407 -8.368 1.00 90.19 92 TYR A C 1
ATOM 679 O O . TYR A 1 92 ? 3.575 17.513 -9.412 1.00 90.19 92 TYR A O 1
ATOM 687 N N . TYR A 1 93 ? 3.140 16.393 -7.523 1.00 88.75 93 TYR A N 1
ATOM 688 C CA . TYR A 1 93 ? 4.229 15.438 -7.726 1.00 88.75 93 TYR A CA 1
ATOM 689 C C . TYR A 1 93 ? 3.994 14.475 -8.891 1.00 88.75 93 TYR A C 1
ATOM 691 O O . TYR A 1 93 ? 4.971 13.994 -9.463 1.00 88.75 93 TYR A O 1
ATOM 699 N N . SER A 1 94 ? 2.744 14.275 -9.320 1.00 87.31 94 SER A N 1
ATOM 700 C CA . SER A 1 94 ? 2.426 13.467 -10.506 1.00 87.31 94 SER A CA 1
ATOM 701 C C . SER A 1 94 ? 2.932 14.077 -11.820 1.00 87.31 94 SER A C 1
ATOM 703 O O . SER A 1 94 ? 3.053 13.365 -12.814 1.00 87.31 94 SER A O 1
ATOM 705 N N . ARG A 1 95 ? 3.292 15.373 -11.843 1.00 89.25 95 ARG A N 1
ATOM 706 C CA . ARG A 1 95 ? 3.909 16.010 -13.025 1.00 89.25 95 ARG A CA 1
ATOM 707 C C . ARG A 1 95 ? 5.396 15.703 -13.177 1.00 89.25 95 ARG A C 1
ATOM 709 O O . ARG A 1 95 ? 6.007 16.176 -14.128 1.00 89.25 95 ARG A O 1
ATOM 716 N N . PHE A 1 96 ? 6.012 14.996 -12.237 1.00 88.50 96 PHE A N 1
ATOM 717 C CA . PHE A 1 96 ? 7.437 14.688 -12.269 1.00 88.50 96 PHE A CA 1
ATOM 718 C C . PHE A 1 96 ? 7.638 13.179 -12.347 1.00 88.50 96 PHE A C 1
ATOM 720 O O . PHE A 1 96 ? 6.841 12.417 -11.810 1.00 88.50 96 PHE A O 1
ATOM 727 N N . MET A 1 97 ? 8.727 12.736 -12.981 1.00 85.56 97 MET A N 1
ATOM 728 C CA . MET A 1 97 ? 9.143 11.330 -12.956 1.00 85.56 97 MET A CA 1
ATOM 729 C C . MET A 1 97 ? 9.715 10.998 -11.569 1.00 85.56 97 MET A C 1
ATOM 731 O O . MET A 1 97 ? 10.923 10.869 -11.384 1.00 85.56 97 MET A O 1
ATOM 735 N N . ARG A 1 98 ? 8.837 10.967 -10.565 1.00 87.19 98 ARG A N 1
ATOM 736 C CA . ARG A 1 98 ? 9.176 10.860 -9.150 1.00 87.19 98 ARG A CA 1
ATOM 737 C C . ARG A 1 98 ? 8.521 9.622 -8.562 1.00 87.19 98 ARG A C 1
ATOM 739 O O . ARG A 1 98 ? 7.326 9.399 -8.732 1.00 87.19 98 ARG A O 1
ATOM 746 N N . SER A 1 99 ? 9.309 8.832 -7.847 1.00 88.81 99 SER A N 1
ATOM 747 C CA . SER A 1 99 ? 8.860 7.539 -7.338 1.00 88.81 99 SER A CA 1
ATOM 748 C C . SER A 1 99 ? 7.980 7.615 -6.087 1.00 88.81 99 SER A C 1
ATOM 750 O O . SER A 1 99 ? 7.279 6.657 -5.770 1.00 88.81 99 SER A O 1
ATOM 752 N N . ASP A 1 100 ? 7.940 8.776 -5.428 1.00 90.56 100 ASP A N 1
ATOM 753 C CA . ASP A 1 100 ? 7.103 9.033 -4.252 1.00 90.56 100 ASP A CA 1
ATOM 754 C C . ASP A 1 100 ? 5.604 8.817 -4.506 1.00 90.56 100 ASP A C 1
ATOM 756 O O . ASP A 1 100 ? 4.904 8.306 -3.634 1.00 90.56 100 ASP A O 1
ATOM 760 N N . VAL A 1 101 ? 5.101 9.183 -5.691 1.00 92.38 101 VAL A N 1
ATOM 761 C CA . VAL A 1 101 ? 3.675 9.020 -6.020 1.00 92.38 101 VAL A CA 1
ATOM 762 C C . VAL A 1 101 ? 3.312 7.534 -6.164 1.00 92.38 101 VAL A C 1
ATOM 764 O O . VAL A 1 101 ? 2.412 7.096 -5.447 1.00 92.38 101 VAL A O 1
ATOM 767 N N . PRO A 1 102 ? 4.014 6.720 -6.985 1.00 93.69 102 PRO A N 1
ATOM 768 C CA . PRO A 1 102 ? 3.802 5.275 -7.019 1.00 93.69 102 PRO A CA 1
ATOM 769 C C . PRO A 1 102 ? 3.900 4.611 -5.649 1.00 93.69 102 PRO A C 1
ATOM 771 O O . PRO A 1 102 ? 3.023 3.824 -5.299 1.00 93.69 102 PRO A O 1
ATOM 774 N N . LEU A 1 103 ? 4.914 4.970 -4.853 1.00 93.25 103 LEU A N 1
ATOM 775 C CA . LEU A 1 103 ? 5.078 4.456 -3.495 1.00 93.25 103 LEU A CA 1
ATOM 776 C C . LEU A 1 103 ? 3.825 4.707 -2.650 1.00 93.25 103 LEU A C 1
ATOM 778 O O . LEU A 1 103 ? 3.285 3.777 -2.052 1.00 93.25 103 LEU A O 1
ATOM 782 N N . ALA A 1 104 ? 3.357 5.957 -2.616 1.00 92.44 104 ALA A N 1
ATOM 783 C CA . ALA A 1 104 ? 2.200 6.353 -1.825 1.00 92.44 104 ALA A CA 1
ATOM 784 C C . ALA A 1 104 ? 0.926 5.625 -2.274 1.00 92.44 104 ALA A C 1
ATOM 786 O O . ALA A 1 104 ? 0.171 5.136 -1.435 1.00 92.44 104 ALA A O 1
ATOM 787 N N . VAL A 1 105 ? 0.706 5.504 -3.587 1.00 94.88 105 VAL A N 1
ATOM 788 C CA . VAL A 1 105 ? -0.457 4.800 -4.141 1.00 94.88 105 VAL A CA 1
ATOM 789 C C . VAL A 1 105 ? -0.407 3.317 -3.790 1.00 94.88 105 VAL A C 1
ATOM 791 O O . VAL A 1 105 ? -1.362 2.795 -3.221 1.00 94.88 105 VAL A O 1
ATOM 794 N N . PHE A 1 106 ? 0.703 2.629 -4.055 1.00 96.00 106 PHE A N 1
ATOM 795 C CA . PHE A 1 106 ? 0.818 1.203 -3.751 1.00 96.00 106 PHE A CA 1
ATOM 796 C C . PHE A 1 106 ? 0.707 0.917 -2.251 1.00 96.00 106 PHE A C 1
ATOM 798 O O . PHE A 1 106 ? -0.004 -0.009 -1.863 1.00 96.00 106 PHE A O 1
ATOM 805 N N . ALA A 1 107 ? 1.309 1.750 -1.397 1.00 94.88 107 ALA A N 1
ATOM 806 C CA . ALA A 1 107 ? 1.148 1.650 0.051 1.00 94.88 107 ALA A CA 1
ATOM 807 C C . ALA A 1 107 ? -0.313 1.862 0.490 1.00 94.88 107 ALA A C 1
ATOM 809 O O . ALA A 1 107 ? -0.814 1.122 1.338 1.00 94.88 107 ALA A O 1
ATOM 810 N N . LEU A 1 108 ? -1.025 2.822 -0.114 1.00 94.81 108 LEU A N 1
ATOM 811 C CA . LEU A 1 108 ? -2.438 3.078 0.169 1.00 94.81 108 LEU A CA 1
ATOM 812 C C . LEU A 1 108 ? -3.328 1.897 -0.241 1.00 94.81 108 LEU A C 1
ATOM 814 O O . LEU A 1 108 ? -4.207 1.500 0.524 1.00 94.81 108 LEU A O 1
ATOM 818 N N . PHE A 1 109 ? -3.084 1.296 -1.407 1.00 97.06 109 PHE A N 1
ATOM 819 C CA . PHE A 1 109 ? -3.779 0.081 -1.832 1.00 97.06 109 PHE A CA 1
ATOM 820 C C . PHE A 1 109 ? -3.461 -1.105 -0.915 1.00 97.06 109 PHE A C 1
ATOM 822 O O . PHE A 1 109 ? -4.382 -1.814 -0.507 1.00 97.06 109 PHE A O 1
ATOM 829 N N . ALA A 1 110 ? -2.195 -1.301 -0.536 1.00 96.06 110 ALA A N 1
ATOM 830 C CA . ALA A 1 110 ? -1.796 -2.352 0.398 1.00 96.06 110 ALA A CA 1
ATOM 831 C C . ALA A 1 110 ? -2.522 -2.207 1.746 1.00 96.06 110 ALA A C 1
ATOM 833 O O . ALA A 1 110 ? -3.112 -3.171 2.242 1.00 96.06 110 ALA A O 1
ATOM 834 N N . LEU A 1 111 ? -2.573 -0.985 2.291 1.00 93.81 111 LEU A N 1
ATOM 835 C CA . LEU A 1 111 ? -3.337 -0.664 3.496 1.00 93.81 111 LEU A CA 1
ATOM 836 C C . LEU A 1 111 ? -4.839 -0.912 3.299 1.00 93.81 111 LEU A C 1
ATOM 838 O O . LEU A 1 111 ? -5.468 -1.561 4.133 1.00 93.81 111 LEU A O 1
ATOM 842 N N . GLY A 1 112 ? -5.418 -0.437 2.196 1.00 93.31 112 GLY A N 1
ATOM 843 C CA . GLY A 1 112 ? -6.835 -0.620 1.885 1.00 93.31 112 GLY A CA 1
ATOM 844 C C . GLY A 1 112 ? -7.226 -2.094 1.799 1.00 93.31 112 GLY A C 1
ATOM 845 O O . GLY A 1 112 ? -8.237 -2.503 2.371 1.00 93.31 112 GLY A O 1
ATOM 846 N N . PHE A 1 113 ? -6.403 -2.929 1.164 1.00 94.81 113 PHE A N 1
ATOM 847 C CA . PHE A 1 113 ? -6.618 -4.372 1.107 1.00 94.81 113 PHE A CA 1
ATOM 848 C C . PHE A 1 113 ? -6.421 -5.059 2.460 1.00 94.81 113 PHE A C 1
ATOM 850 O O . PHE A 1 113 ? -7.199 -5.958 2.785 1.00 94.81 113 PHE A O 1
ATOM 857 N N . ALA A 1 114 ? -5.461 -4.623 3.279 1.00 91.19 114 ALA A N 1
ATOM 858 C CA . ALA A 1 114 ? -5.301 -5.121 4.643 1.00 91.19 114 ALA A CA 1
ATOM 859 C C . ALA A 1 114 ? -6.542 -4.808 5.499 1.00 91.19 114 ALA A C 1
ATOM 861 O O . ALA A 1 114 ? -7.118 -5.704 6.119 1.00 91.19 114 ALA A O 1
ATOM 862 N N . VAL A 1 115 ? -7.039 -3.569 5.449 1.00 89.06 115 VAL A N 1
ATOM 863 C CA . VAL A 1 115 ? -8.289 -3.163 6.113 1.00 89.06 115 VAL A CA 1
ATOM 864 C C . VAL A 1 115 ? -9.477 -3.965 5.573 1.00 89.06 115 VAL A C 1
ATOM 866 O O . VAL A 1 115 ? -10.301 -4.459 6.344 1.00 89.06 115 VAL A O 1
ATOM 869 N N . ARG A 1 116 ? -9.550 -4.184 4.254 1.00 88.44 116 ARG A N 1
ATOM 870 C CA . ARG A 1 116 ? -10.602 -4.992 3.624 1.00 88.44 116 ARG A CA 1
ATOM 871 C C . ARG A 1 116 ? -10.539 -6.462 4.032 1.00 88.44 116 ARG A C 1
ATOM 873 O O . ARG A 1 116 ? -11.589 -7.101 4.156 1.00 88.44 116 ARG A O 1
ATOM 880 N N . ALA A 1 117 ? -9.343 -7.011 4.236 1.00 88.81 117 ALA A N 1
ATOM 881 C CA . ALA A 1 117 ? -9.145 -8.365 4.738 1.00 88.81 117 ALA A CA 1
ATOM 882 C C . ALA A 1 117 ? -9.741 -8.506 6.140 1.00 88.81 117 ALA A C 1
ATOM 884 O O . ALA A 1 117 ? -10.555 -9.405 6.346 1.00 88.81 117 ALA A O 1
ATOM 885 N N . LEU A 1 118 ? -9.437 -7.558 7.032 1.00 85.25 118 LEU A N 1
ATOM 886 C CA . LEU A 1 118 ? -9.982 -7.510 8.390 1.00 85.25 118 LEU A CA 1
ATOM 887 C C . LEU A 1 118 ? -11.506 -7.321 8.393 1.00 85.25 118 LEU A C 1
ATOM 889 O O . LEU A 1 118 ? -12.214 -8.000 9.129 1.00 85.25 118 LEU A O 1
ATOM 893 N N . ALA A 1 119 ? -12.031 -6.450 7.530 1.00 83.69 119 ALA A N 1
ATOM 894 C CA . ALA A 1 119 ? -13.464 -6.165 7.467 1.00 83.69 119 ALA A CA 1
ATOM 895 C C . ALA A 1 119 ? -14.306 -7.309 6.884 1.00 83.69 119 ALA A C 1
ATOM 897 O O . ALA A 1 119 ? -15.453 -7.501 7.280 1.00 83.69 119 ALA A O 1
ATOM 898 N N . THR A 1 120 ? -13.771 -8.055 5.915 1.00 83.62 120 THR A N 1
ATOM 899 C CA . THR A 1 120 ? -14.530 -9.101 5.204 1.00 83.62 120 THR A CA 1
ATOM 900 C C . THR A 1 120 ? -14.173 -10.521 5.629 1.00 83.62 120 THR A C 1
ATOM 902 O O . THR A 1 120 ? -14.865 -11.457 5.232 1.00 83.62 120 THR A O 1
ATOM 905 N N . GLY A 1 121 ? -13.065 -10.711 6.349 1.00 83.50 121 GLY A N 1
ATOM 906 C CA . GLY A 1 121 ? -12.503 -12.027 6.660 1.00 83.50 121 GLY A CA 1
ATOM 907 C C . GLY A 1 121 ? -12.054 -12.821 5.424 1.00 83.50 121 GLY A C 1
ATOM 908 O O . GLY A 1 121 ? -11.789 -14.020 5.523 1.00 83.50 121 GLY A O 1
ATOM 909 N N . ARG A 1 122 ? -11.982 -12.207 4.232 1.00 87.25 122 ARG A N 1
ATOM 910 C CA . ARG A 1 122 ? -11.614 -12.912 2.992 1.00 87.25 122 ARG A CA 1
ATOM 911 C C . ARG A 1 122 ? -10.106 -12.861 2.771 1.00 87.25 122 ARG A C 1
ATOM 913 O O . ARG A 1 122 ? -9.540 -11.794 2.539 1.00 87.25 122 ARG A O 1
ATOM 920 N N . ARG A 1 123 ? -9.481 -14.040 2.735 1.00 91.19 123 ARG A N 1
ATOM 921 C CA . ARG A 1 123 ? -8.031 -14.230 2.543 1.00 91.19 123 ARG A CA 1
ATOM 922 C C . ARG A 1 123 ? -7.485 -13.653 1.234 1.00 91.19 123 ARG A C 1
ATOM 924 O O . ARG A 1 123 ? -6.356 -13.185 1.217 1.00 91.19 123 ARG A O 1
ATOM 931 N N . ARG A 1 124 ? -8.298 -13.580 0.175 1.00 94.38 124 ARG A N 1
ATOM 932 C CA . ARG A 1 124 ? -7.904 -12.965 -1.109 1.00 94.38 124 ARG A CA 1
ATOM 933 C C . ARG A 1 124 ? -7.411 -11.519 -0.977 1.00 94.38 124 ARG A C 1
ATOM 935 O O . ARG A 1 124 ? -6.546 -11.102 -1.732 1.00 94.38 124 ARG A O 1
ATOM 942 N N . HIS A 1 125 ? -7.938 -10.759 -0.012 1.00 93.38 125 HIS A N 1
ATOM 943 C CA . HIS A 1 125 ? -7.492 -9.383 0.203 1.00 93.38 125 HIS A CA 1
ATOM 944 C C . HIS A 1 125 ? -6.118 -9.332 0.887 1.00 93.38 125 HIS A C 1
ATOM 946 O O . HIS A 1 125 ? -5.378 -8.392 0.655 1.00 93.38 125 HIS A O 1
ATOM 952 N N . VAL A 1 126 ? -5.727 -10.358 1.654 1.00 94.75 126 VAL A N 1
ATOM 953 C CA . VAL A 1 126 ? -4.358 -10.472 2.195 1.00 94.75 126 VAL A CA 1
ATOM 954 C C . VAL A 1 126 ? -3.358 -10.664 1.056 1.00 94.75 126 VAL A C 1
ATOM 956 O O . VAL A 1 126 ? -2.316 -10.022 1.032 1.00 94.75 126 VAL A O 1
ATOM 959 N N . VAL A 1 127 ? -3.712 -11.492 0.069 1.00 97.06 127 VAL A N 1
ATOM 960 C CA . VAL A 1 127 ? -2.885 -11.716 -1.126 1.00 97.06 127 VAL A CA 1
ATOM 961 C C . VAL A 1 127 ? -2.747 -10.435 -1.947 1.00 97.06 127 VAL A C 1
ATOM 963 O O . VAL A 1 127 ? -1.638 -10.062 -2.315 1.00 97.06 127 VAL A O 1
ATOM 966 N N . ALA A 1 128 ? -3.855 -9.721 -2.171 1.00 97.25 128 ALA A N 1
ATOM 967 C CA . ALA A 1 128 ? -3.826 -8.422 -2.840 1.00 97.25 128 ALA A CA 1
ATOM 968 C C . ALA A 1 128 ? -2.980 -7.394 -2.065 1.00 97.25 128 ALA A C 1
ATOM 970 O O . ALA A 1 128 ? -2.187 -6.683 -2.672 1.00 97.25 128 ALA A O 1
ATOM 971 N N . ALA A 1 129 ? -3.080 -7.353 -0.732 1.00 96.38 129 ALA A N 1
ATOM 972 C CA . ALA A 1 129 ? -2.228 -6.493 0.089 1.00 96.38 129 ALA A CA 1
ATOM 973 C C . ALA A 1 129 ? -0.736 -6.822 -0.099 1.00 96.38 129 ALA A C 1
ATOM 975 O O . ALA A 1 129 ? 0.065 -5.905 -0.260 1.00 96.38 129 ALA A O 1
ATOM 976 N N . GLY A 1 130 ? -0.381 -8.112 -0.149 1.00 96.62 130 GLY A N 1
ATOM 977 C CA . GLY A 1 130 ? 0.977 -8.573 -0.452 1.00 96.62 130 GLY A CA 1
ATOM 978 C C . GLY A 1 130 ? 1.471 -8.110 -1.823 1.00 96.62 130 GLY A C 1
ATOM 979 O O . GLY A 1 130 ? 2.551 -7.535 -1.917 1.00 96.62 130 GLY A O 1
ATOM 980 N N . LEU A 1 131 ? 0.655 -8.259 -2.871 1.00 97.44 131 LEU A N 1
ATOM 981 C CA . LEU A 1 131 ? 0.989 -7.797 -4.224 1.00 97.44 131 LEU A CA 1
ATOM 982 C C . LEU A 1 131 ? 1.319 -6.295 -4.262 1.00 97.44 131 LEU A C 1
ATOM 984 O O . LEU A 1 131 ? 2.352 -5.897 -4.798 1.00 97.44 131 LEU A O 1
ATOM 988 N N . PHE A 1 132 ? 0.460 -5.458 -3.674 1.00 97.25 132 PHE A N 1
ATOM 989 C CA . PHE A 1 132 ? 0.673 -4.008 -3.651 1.00 97.25 132 PHE A CA 1
ATOM 990 C C . PHE A 1 132 ? 1.843 -3.598 -2.749 1.00 97.25 132 PHE A C 1
ATOM 992 O O . PHE A 1 132 ? 2.586 -2.685 -3.099 1.00 97.25 132 PHE A O 1
ATOM 999 N N . ALA A 1 133 ? 2.073 -4.305 -1.639 1.00 95.38 133 ALA A N 1
ATOM 1000 C CA . ALA A 1 133 ? 3.278 -4.114 -0.836 1.00 95.38 133 ALA A CA 1
ATOM 1001 C C . ALA A 1 133 ? 4.546 -4.457 -1.640 1.00 95.38 133 ALA A C 1
ATOM 1003 O O . ALA A 1 133 ? 5.509 -3.696 -1.611 1.00 95.38 133 ALA A O 1
ATOM 1004 N N . GLY A 1 134 ? 4.528 -5.538 -2.425 1.00 94.00 134 GLY A N 1
ATOM 1005 C CA . GLY A 1 134 ? 5.620 -5.905 -3.329 1.00 94.00 134 GLY A CA 1
ATOM 1006 C C . GLY A 1 134 ? 5.868 -4.877 -4.436 1.00 94.00 134 GLY A C 1
ATOM 1007 O O . GLY A 1 134 ? 7.017 -4.600 -4.758 1.00 94.00 134 GLY A O 1
ATOM 1008 N N . LEU A 1 135 ? 4.813 -4.258 -4.981 1.00 94.81 135 LEU A N 1
ATOM 1009 C CA . LEU A 1 135 ? 4.927 -3.153 -5.945 1.00 94.81 135 LEU A CA 1
ATOM 1010 C C . LEU A 1 135 ? 5.523 -1.881 -5.334 1.00 94.81 135 LEU A C 1
ATOM 1012 O O . LEU A 1 135 ? 6.166 -1.119 -6.050 1.00 94.81 135 LEU A O 1
ATOM 1016 N N . ALA A 1 136 ? 5.341 -1.651 -4.032 1.00 93.19 136 ALA A N 1
ATOM 1017 C CA . ALA A 1 136 ? 5.931 -0.514 -3.332 1.00 93.19 136 ALA A CA 1
ATOM 1018 C C . ALA A 1 136 ? 7.456 -0.652 -3.164 1.00 93.19 136 ALA A C 1
ATOM 1020 O O . ALA A 1 136 ? 8.169 0.347 -3.230 1.00 93.19 136 ALA A O 1
ATOM 1021 N N . VAL A 1 137 ? 7.982 -1.869 -2.999 1.00 90.44 137 VAL A N 1
ATOM 1022 C CA . VAL A 1 137 ? 9.422 -2.112 -2.777 1.00 90.44 137 VAL A CA 1
ATOM 1023 C C . VAL A 1 137 ? 10.333 -1.511 -3.865 1.00 90.44 137 VAL A C 1
ATOM 1025 O O . VAL A 1 137 ? 11.222 -0.736 -3.515 1.00 90.44 137 VAL A O 1
ATOM 1028 N N . PRO A 1 138 ? 10.128 -1.767 -5.173 1.00 89.38 138 PRO A N 1
ATOM 1029 C CA . PRO A 1 138 ? 10.993 -1.245 -6.236 1.00 89.38 138 PRO A CA 1
ATOM 1030 C C . PRO A 1 138 ? 10.795 0.251 -6.543 1.00 89.38 138 PRO A C 1
ATOM 1032 O O . PRO A 1 138 ? 11.316 0.738 -7.547 1.00 89.38 138 PRO A O 1
ATOM 1035 N N . THR A 1 139 ? 10.007 0.976 -5.738 1.00 89.38 139 THR A N 1
ATOM 1036 C CA . THR A 1 139 ? 9.769 2.418 -5.928 1.00 89.38 139 THR A CA 1
ATOM 1037 C C . THR A 1 139 ? 10.676 3.301 -5.086 1.00 89.38 139 THR A C 1
ATOM 1039 O O . THR A 1 139 ? 10.876 4.464 -5.429 1.00 89.38 139 THR A O 1
ATOM 1042 N N . LYS A 1 140 ? 11.195 2.827 -3.950 1.00 85.38 140 LYS A N 1
ATOM 1043 C CA . LYS A 1 140 ? 12.057 3.673 -3.126 1.00 85.38 140 LYS A CA 1
ATOM 1044 C C . LYS A 1 140 ? 12.893 2.868 -2.151 1.00 85.38 140 LYS A C 1
ATOM 1046 O O . LYS A 1 140 ? 12.396 1.953 -1.505 1.00 85.38 140 LYS A O 1
ATOM 1051 N N . GLU A 1 141 ? 14.147 3.264 -1.984 1.00 77.06 141 GLU A N 1
ATOM 1052 C CA . GLU A 1 141 ? 15.103 2.626 -1.081 1.00 77.06 141 GLU A CA 1
ATOM 1053 C C . GLU A 1 141 ? 14.667 2.706 0.387 1.00 77.06 141 GLU A C 1
ATOM 1055 O O . GLU A 1 141 ? 14.902 1.792 1.172 1.00 77.06 141 GLU A O 1
ATOM 1060 N N . ASN A 1 142 ? 13.966 3.776 0.764 1.00 80.12 142 ASN A N 1
ATOM 1061 C CA . ASN A 1 142 ? 13.485 3.982 2.125 1.00 80.12 142 ASN A CA 1
ATOM 1062 C C . ASN A 1 142 ? 12.096 3.367 2.385 1.00 80.12 142 ASN A C 1
ATOM 1064 O O . ASN A 1 142 ? 11.495 3.668 3.416 1.00 80.12 142 ASN A O 1
ATOM 1068 N N . VAL A 1 143 ? 11.588 2.492 1.503 1.00 85.25 143 VAL A N 1
ATOM 1069 C CA . VAL A 1 143 ? 10.303 1.777 1.669 1.00 85.25 143 VAL A CA 1
ATOM 1070 C C . VAL A 1 143 ? 10.177 1.093 3.039 1.00 85.25 143 VAL A C 1
ATOM 1072 O O . VAL A 1 143 ? 9.102 1.091 3.640 1.00 85.25 143 VAL A O 1
ATOM 1075 N N . VAL A 1 144 ? 11.291 0.594 3.585 1.00 84.62 144 VAL A N 1
ATOM 1076 C CA . VAL A 1 144 ? 11.358 -0.050 4.908 1.00 84.62 144 VAL A CA 1
ATOM 1077 C C . VAL A 1 144 ? 10.933 0.904 6.029 1.00 84.62 144 VAL A C 1
ATOM 1079 O O . VAL A 1 144 ? 10.251 0.485 6.964 1.00 84.62 144 VAL A O 1
ATOM 1082 N N . LEU A 1 145 ? 11.254 2.199 5.921 1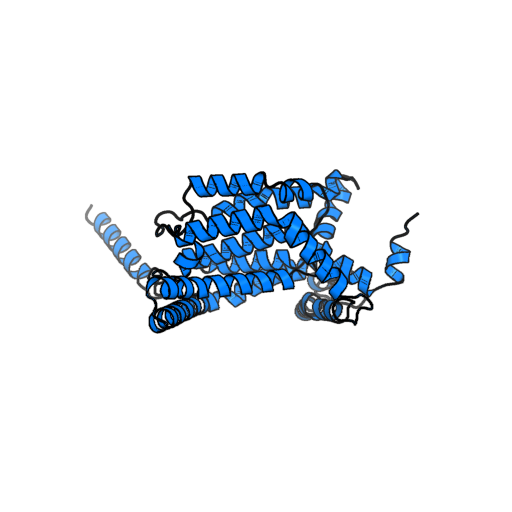.00 85.75 145 LEU A N 1
ATOM 1083 C CA . LEU A 1 145 ? 10.825 3.200 6.903 1.00 85.75 145 LEU A CA 1
ATOM 1084 C C . LEU A 1 145 ? 9.304 3.366 6.894 1.00 85.75 145 LEU A C 1
ATOM 1086 O O . LEU A 1 145 ? 8.691 3.444 7.954 1.00 85.75 145 LEU A O 1
ATOM 1090 N N . TYR A 1 146 ? 8.674 3.354 5.717 1.00 87.94 146 TYR A N 1
ATOM 1091 C CA . TYR A 1 146 ? 7.215 3.434 5.613 1.00 87.94 146 TYR A CA 1
ATOM 1092 C C . TYR A 1 146 ? 6.538 2.182 6.172 1.00 87.94 146 TYR A C 1
ATOM 1094 O O . TYR A 1 146 ? 5.514 2.295 6.845 1.00 87.94 146 TYR A O 1
ATOM 1102 N N . ALA A 1 147 ? 7.126 1.000 5.960 1.00 88.56 147 ALA A N 1
ATOM 1103 C CA . ALA A 1 147 ? 6.656 -0.232 6.588 1.00 88.56 147 ALA A CA 1
ATOM 1104 C C . ALA A 1 147 ? 6.751 -0.152 8.123 1.00 88.56 147 ALA A C 1
ATOM 1106 O O . ALA A 1 147 ? 5.787 -0.480 8.814 1.00 88.56 147 ALA A O 1
ATOM 1107 N N . ALA A 1 148 ? 7.860 0.364 8.665 1.00 89.50 148 ALA A N 1
ATOM 1108 C CA . ALA A 1 148 ? 8.014 0.595 10.101 1.00 89.50 148 ALA A CA 1
ATOM 1109 C C . ALA A 1 148 ? 6.980 1.600 10.642 1.00 89.50 148 ALA A C 1
ATOM 1111 O O . ALA A 1 148 ? 6.356 1.346 11.673 1.00 89.50 148 ALA A O 1
ATOM 1112 N N . CYS A 1 149 ? 6.723 2.699 9.925 1.00 89.81 149 CYS A N 1
ATOM 1113 C CA . CYS A 1 149 ? 5.663 3.647 10.274 1.00 89.81 149 CYS A CA 1
ATOM 1114 C C . CYS A 1 149 ? 4.276 2.990 10.267 1.00 89.81 149 CYS A C 1
ATOM 1116 O O . CYS A 1 149 ? 3.482 3.241 11.171 1.00 89.81 149 CYS A O 1
ATOM 1118 N N . ALA A 1 150 ? 3.982 2.129 9.290 1.00 88.94 150 ALA A N 1
ATOM 1119 C CA . ALA A 1 150 ? 2.718 1.400 9.225 1.00 88.94 150 ALA A CA 1
ATOM 1120 C C . ALA A 1 150 ? 2.555 0.426 10.405 1.00 88.94 150 ALA A C 1
ATOM 1122 O O . ALA A 1 150 ? 1.474 0.351 10.990 1.00 88.94 150 ALA A O 1
ATOM 1123 N N . LEU A 1 151 ? 3.628 -0.268 10.805 1.00 89.69 151 LEU A N 1
ATOM 1124 C CA . LEU A 1 151 ? 3.641 -1.107 12.009 1.00 89.69 151 LEU A CA 1
ATOM 1125 C C . LEU A 1 151 ? 3.421 -0.276 13.280 1.00 89.69 151 LEU A C 1
ATOM 1127 O O . LEU A 1 151 ? 2.611 -0.656 14.124 1.00 89.69 151 LEU A O 1
ATOM 1131 N N . GLY A 1 152 ? 4.078 0.882 13.393 1.00 88.19 152 GLY A N 1
ATOM 1132 C CA . GLY A 1 152 ? 3.861 1.828 14.488 1.00 88.19 152 GLY A CA 1
ATOM 1133 C C . GLY A 1 152 ? 2.411 2.314 14.555 1.00 88.19 152 GLY A C 1
ATOM 1134 O O . GLY A 1 152 ? 1.790 2.274 15.615 1.00 88.19 152 GLY A O 1
ATOM 1135 N N . ALA A 1 153 ? 1.826 2.685 13.414 1.00 87.12 153 ALA A N 1
ATOM 1136 C CA . ALA A 1 153 ? 0.423 3.081 13.321 1.00 87.12 153 ALA A CA 1
ATOM 1137 C C . ALA A 1 153 ? -0.530 1.939 13.712 1.00 87.12 153 ALA A C 1
ATOM 1139 O O . ALA A 1 153 ? -1.509 2.169 14.424 1.00 87.12 153 ALA A O 1
ATOM 1140 N N . ALA A 1 154 ? -0.232 0.698 13.312 1.00 86.25 154 ALA A N 1
ATOM 1141 C CA . ALA A 1 154 ? -0.996 -0.476 13.724 1.00 86.25 154 ALA A CA 1
ATOM 1142 C C . ALA A 1 154 ? -0.906 -0.713 15.242 1.00 86.25 154 ALA A C 1
ATOM 1144 O O . ALA A 1 154 ? -1.927 -0.972 15.880 1.00 86.25 154 ALA A O 1
ATOM 1145 N N . ALA A 1 155 ? 0.281 -0.565 15.841 1.00 87.12 155 ALA A N 1
ATOM 1146 C CA . ALA A 1 155 ? 0.468 -0.674 17.287 1.00 87.12 155 ALA A CA 1
ATOM 1147 C C . ALA A 1 155 ? -0.336 0.394 18.048 1.00 87.12 155 ALA A C 1
ATOM 1149 O O . ALA A 1 155 ? -1.046 0.067 19.003 1.00 87.12 155 ALA A O 1
ATOM 1150 N N . VAL A 1 156 ? -0.307 1.648 17.580 1.00 86.19 156 VAL A N 1
ATOM 1151 C CA . VAL A 1 156 ? -1.135 2.732 18.136 1.00 86.19 156 VAL A CA 1
ATOM 1152 C C . VAL A 1 156 ? -2.622 2.402 18.000 1.00 86.19 156 VAL A C 1
ATOM 1154 O O . VAL A 1 156 ? -3.360 2.535 18.973 1.00 86.19 156 VAL A O 1
ATOM 1157 N N . ALA A 1 157 ? -3.070 1.904 16.845 1.00 84.00 157 ALA A N 1
ATOM 1158 C CA . ALA A 1 157 ? -4.467 1.528 16.630 1.00 84.00 157 ALA A CA 1
ATOM 1159 C C . ALA A 1 157 ? -4.931 0.403 17.576 1.00 84.00 157 ALA A C 1
ATOM 1161 O O . ALA A 1 157 ? -6.045 0.455 18.100 1.00 84.00 157 ALA A O 1
ATOM 1162 N N . VAL A 1 158 ? -4.079 -0.593 17.844 1.00 85.31 158 VAL A N 1
ATOM 1163 C CA . VAL A 1 158 ? -4.364 -1.668 18.811 1.00 85.31 158 VAL A CA 1
ATOM 1164 C C . VAL A 1 158 ? -4.387 -1.133 20.248 1.00 85.31 158 VAL A C 1
ATOM 1166 O O . VAL A 1 158 ? -5.223 -1.566 21.044 1.00 85.31 158 VAL A O 1
ATOM 1169 N N . GLY A 1 159 ? -3.512 -0.185 20.593 1.00 83.94 159 GLY A N 1
ATOM 1170 C CA . GLY A 1 159 ? -3.444 0.424 21.926 1.00 83.94 159 GLY A CA 1
ATOM 1171 C C . GLY A 1 159 ? -4.536 1.463 22.212 1.00 83.94 159 GLY A C 1
ATOM 1172 O O . GLY A 1 159 ? -4.922 1.647 23.369 1.00 83.94 159 GLY A O 1
ATOM 1173 N N . TRP A 1 160 ? -5.084 2.107 21.178 1.00 82.94 160 TRP A N 1
ATOM 1174 C CA . TRP A 1 160 ? -6.020 3.232 21.297 1.00 82.94 160 TRP A CA 1
ATOM 1175 C C . TRP A 1 160 ? -7.246 2.971 22.196 1.00 82.94 160 TRP A C 1
ATOM 1177 O O . TRP A 1 160 ? -7.538 3.807 23.056 1.00 82.94 160 TRP A O 1
ATOM 1187 N N . PRO A 1 161 ? -7.939 1.813 22.117 1.00 81.31 161 PRO A N 1
ATOM 1188 C CA . PRO A 1 161 ? -9.057 1.506 23.014 1.00 81.31 161 PRO A CA 1
ATOM 1189 C C . PRO A 1 161 ? -8.706 1.578 24.503 1.00 81.31 161 PRO A C 1
ATOM 1191 O O . PRO A 1 161 ? -9.539 1.982 25.313 1.00 81.31 161 PRO A O 1
ATOM 1194 N N . ALA A 1 162 ? -7.487 1.179 24.877 1.00 82.62 162 ALA A N 1
ATOM 1195 C CA . ALA A 1 162 ? -7.040 1.190 26.265 1.00 82.62 162 ALA A CA 1
ATOM 1196 C C . ALA A 1 162 ? -6.833 2.618 26.780 1.00 82.62 162 ALA A C 1
ATOM 1198 O O . ALA A 1 162 ? -7.220 2.918 27.909 1.00 82.62 162 ALA A O 1
ATOM 1199 N N . VAL A 1 163 ? -6.301 3.502 25.929 1.00 81.69 163 VAL A N 1
ATOM 1200 C CA . VAL A 1 163 ? -6.128 4.932 26.224 1.00 81.69 163 VAL A CA 1
ATOM 1201 C C . VAL A 1 163 ? -7.485 5.587 26.489 1.00 81.69 163 VAL A C 1
ATOM 1203 O O . VAL A 1 163 ? -7.669 6.254 27.508 1.00 81.69 163 VAL A O 1
ATOM 1206 N N . VAL A 1 164 ? -8.468 5.333 25.620 1.00 78.56 164 VAL A N 1
ATOM 1207 C CA . VAL A 1 164 ? -9.834 5.861 25.776 1.00 78.56 164 VAL A CA 1
ATOM 1208 C C . VAL A 1 164 ? -10.508 5.305 27.037 1.00 78.56 164 VAL A C 1
ATOM 1210 O O . VAL A 1 164 ? -11.127 6.053 27.794 1.00 78.56 164 VAL A O 1
ATOM 1213 N N . ALA A 1 165 ? -10.373 4.001 27.301 1.00 77.56 165 ALA A N 1
ATOM 1214 C CA . ALA A 1 165 ? -10.960 3.362 28.479 1.00 77.56 165 ALA A CA 1
ATOM 1215 C C . ALA A 1 165 ? -10.357 3.871 29.799 1.00 77.56 165 ALA A C 1
ATOM 1217 O O . ALA A 1 165 ? -11.098 4.081 30.761 1.00 77.56 165 ALA A O 1
ATOM 1218 N N . GLY A 1 166 ? -9.038 4.086 29.841 1.00 79.38 166 GLY A N 1
ATOM 1219 C CA . GLY A 1 166 ? -8.343 4.623 31.011 1.00 79.38 166 GLY A CA 1
ATOM 1220 C C . GLY A 1 166 ? -8.798 6.036 31.363 1.00 79.38 166 GLY A C 1
ATOM 1221 O O . GLY A 1 166 ? -9.069 6.313 32.528 1.00 79.38 166 GLY A O 1
ATOM 1222 N N . ARG A 1 167 ? -8.983 6.899 30.355 1.00 74.56 167 ARG A N 1
ATOM 1223 C CA . ARG A 1 167 ? -9.474 8.271 30.561 1.00 74.56 167 ARG A CA 1
ATOM 1224 C C . ARG A 1 167 ? -10.903 8.334 31.096 1.00 74.56 167 ARG A C 1
ATOM 1226 O O . ARG A 1 167 ? -11.187 9.162 31.948 1.00 74.56 167 ARG A O 1
ATOM 1233 N N . ARG A 1 168 ? -11.799 7.466 30.616 1.00 74.88 168 ARG A N 1
ATOM 1234 C CA . ARG A 1 168 ? -13.222 7.492 31.009 1.00 74.88 168 ARG A CA 1
ATOM 1235 C C . ARG A 1 168 ? -13.510 6.940 32.398 1.00 74.88 168 ARG A C 1
ATOM 1237 O O . ARG A 1 168 ? -14.527 7.285 32.978 1.00 74.88 168 ARG A O 1
ATOM 1244 N N . SER A 1 169 ? -12.680 6.024 32.885 1.00 70.44 169 SER A N 1
ATOM 1245 C CA . SER A 1 169 ? -13.007 5.229 34.072 1.00 70.44 169 SER A CA 1
ATOM 1246 C C . SER A 1 169 ? -12.108 5.511 35.272 1.00 70.44 169 SER A C 1
ATOM 1248 O O . SER A 1 169 ? -12.240 4.792 36.260 1.00 70.44 169 SER A O 1
ATOM 1250 N N . ALA A 1 170 ? -11.167 6.461 35.157 1.00 67.56 170 ALA A N 1
ATOM 1251 C CA . ALA A 1 170 ? -10.147 6.811 36.158 1.00 67.56 170 ALA A CA 1
ATOM 1252 C C . ALA A 1 170 ? -9.401 5.608 36.788 1.00 67.56 170 ALA A C 1
ATOM 1254 O O . ALA A 1 170 ? -8.783 5.728 37.839 1.00 67.56 170 ALA A O 1
ATOM 1255 N N . THR A 1 171 ? -9.444 4.428 36.156 1.00 78.94 171 THR A N 1
ATOM 1256 C CA . THR A 1 171 ? -8.958 3.160 36.717 1.00 78.94 171 THR A CA 1
ATOM 1257 C C . THR A 1 171 ? -8.023 2.464 35.738 1.00 78.94 171 THR A C 1
ATOM 1259 O O . THR A 1 171 ? -8.383 2.108 34.610 1.00 78.94 171 THR A O 1
ATOM 1262 N N . THR A 1 172 ? -6.804 2.204 36.201 1.00 82.00 172 THR A N 1
ATOM 1263 C CA . THR A 1 172 ? -5.745 1.517 35.446 1.00 82.00 172 THR A CA 1
ATOM 1264 C C . THR A 1 172 ? -6.135 0.081 35.078 1.00 82.00 172 THR A C 1
ATOM 1266 O O . THR A 1 172 ? -5.824 -0.389 33.983 1.00 82.00 172 THR A O 1
ATOM 1269 N N . ALA A 1 173 ? -6.916 -0.594 35.927 1.00 84.81 173 ALA A N 1
ATOM 1270 C CA . ALA A 1 173 ? -7.427 -1.943 35.680 1.00 84.81 173 ALA A CA 1
ATOM 1271 C C . ALA A 1 173 ? -8.318 -2.033 34.421 1.00 84.81 173 ALA A C 1
ATOM 1273 O O . ALA A 1 173 ? -8.245 -3.003 33.653 1.00 84.81 173 ALA A O 1
ATOM 1274 N N . ARG A 1 174 ? -9.135 -1.004 34.148 1.00 81.31 174 ARG A N 1
ATOM 1275 C CA . ARG A 1 174 ? -10.003 -0.979 32.960 1.00 81.31 174 ARG A CA 1
ATOM 1276 C C . ARG A 1 174 ? -9.213 -0.715 31.678 1.00 81.31 174 ARG A C 1
ATOM 1278 O O . ARG A 1 174 ? -9.513 -1.316 30.643 1.00 81.31 174 ARG A O 1
ATOM 1285 N N . ALA A 1 175 ? -8.180 0.122 31.748 1.00 83.88 175 ALA A N 1
ATOM 1286 C CA . ALA A 1 175 ? -7.243 0.318 30.644 1.00 83.88 175 ALA A CA 1
ATOM 1287 C C . ALA A 1 175 ? -6.497 -0.988 30.324 1.00 83.88 175 ALA A C 1
ATOM 1289 O O . ALA A 1 175 ? -6.526 -1.453 29.184 1.00 83.88 175 ALA A O 1
ATOM 1290 N N . ALA A 1 176 ? -5.926 -1.642 31.342 1.00 87.38 176 ALA A N 1
ATOM 1291 C CA . ALA A 1 176 ? -5.168 -2.881 31.185 1.00 87.38 176 ALA A CA 1
ATOM 1292 C C . ALA A 1 176 ? -6.017 -4.030 30.613 1.00 87.38 176 ALA A C 1
ATOM 1294 O O . ALA A 1 176 ? -5.598 -4.713 29.680 1.00 87.38 176 ALA A O 1
ATOM 1295 N N . SER A 1 177 ? -7.236 -4.237 31.119 1.00 87.25 177 SER A N 1
ATOM 1296 C CA . SER A 1 177 ? -8.150 -5.264 30.587 1.00 87.25 177 SER A CA 1
ATOM 1297 C C . SER A 1 177 ? -8.611 -4.967 29.156 1.00 87.25 177 SER A C 1
ATOM 1299 O O . SER A 1 177 ? -8.824 -5.879 28.357 1.00 87.25 177 SER A O 1
ATOM 1301 N N . THR A 1 178 ? -8.747 -3.693 28.789 1.00 85.94 178 THR A N 1
ATOM 1302 C CA . THR A 1 178 ? -9.084 -3.291 27.417 1.00 85.94 178 THR A CA 1
ATOM 1303 C C . THR A 1 178 ? -7.910 -3.501 26.469 1.00 85.94 178 THR A C 1
ATOM 1305 O O . THR A 1 178 ? -8.119 -4.026 25.375 1.00 85.94 178 THR A O 1
ATOM 1308 N N . LEU A 1 179 ? -6.683 -3.206 26.910 1.00 87.19 179 LEU A N 1
ATOM 1309 C CA . LEU A 1 179 ? -5.471 -3.500 26.151 1.00 87.19 179 LEU A CA 1
ATOM 1310 C C . LEU A 1 179 ? -5.341 -5.001 25.888 1.00 87.19 179 LEU A C 1
ATOM 1312 O O . LEU A 1 179 ? -5.239 -5.391 24.731 1.00 87.19 179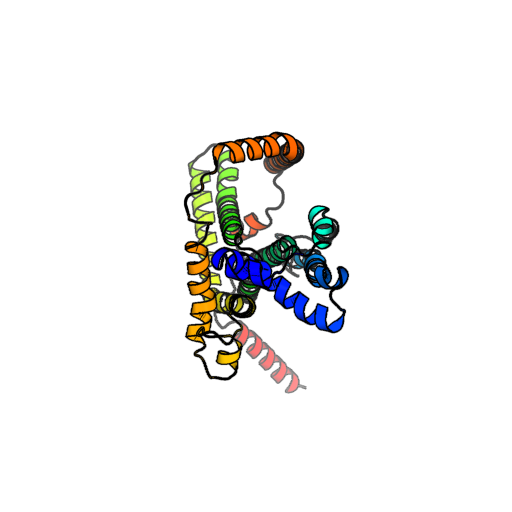 LEU A O 1
ATOM 1316 N N . ARG A 1 180 ? -5.449 -5.843 26.929 1.00 88.25 180 ARG A N 1
ATOM 1317 C CA . ARG A 1 180 ? -5.388 -7.313 26.790 1.00 88.25 180 ARG A CA 1
ATOM 1318 C C . ARG A 1 180 ? -6.421 -7.849 25.800 1.00 88.25 180 ARG A C 1
ATOM 1320 O O . ARG A 1 180 ? -6.120 -8.727 25.001 1.00 88.25 180 ARG A O 1
ATOM 1327 N N . ARG A 1 181 ? -7.648 -7.318 25.827 1.00 87.44 181 ARG A N 1
ATOM 1328 C CA . ARG A 1 181 ? -8.698 -7.712 24.874 1.00 87.44 181 ARG A CA 1
ATOM 1329 C C . ARG A 1 181 ? -8.384 -7.257 23.451 1.00 87.44 181 ARG A C 1
ATOM 1331 O O . ARG A 1 181 ? -8.655 -7.998 22.513 1.00 87.44 181 ARG A O 1
ATOM 1338 N N . SER A 1 182 ? -7.838 -6.056 23.282 1.00 85.31 182 SER A N 1
ATOM 1339 C CA . SER A 1 182 ? -7.452 -5.533 21.969 1.00 85.31 182 SER A CA 1
ATOM 1340 C C . SER A 1 182 ? -6.303 -6.340 21.359 1.00 85.31 182 SER A C 1
ATOM 1342 O O . SER A 1 182 ? -6.386 -6.762 20.207 1.00 85.31 182 SER A O 1
ATOM 1344 N N . THR A 1 183 ? -5.271 -6.644 22.151 1.00 87.31 183 THR A N 1
ATOM 1345 C CA . THR A 1 183 ? -4.122 -7.442 21.706 1.00 87.31 183 THR A CA 1
ATOM 1346 C C . THR A 1 183 ? -4.508 -8.888 21.411 1.00 87.31 183 THR A C 1
ATOM 1348 O O . THR A 1 183 ? -4.096 -9.417 20.382 1.00 87.31 183 THR A O 1
ATOM 1351 N N . ALA A 1 184 ? -5.352 -9.512 22.242 1.00 87.44 184 ALA A N 1
ATOM 1352 C CA . ALA A 1 184 ? -5.867 -10.856 21.982 1.00 87.44 184 ALA A CA 1
ATOM 1353 C C . ALA A 1 184 ? -6.614 -10.926 20.640 1.00 87.44 184 ALA A C 1
ATOM 1355 O O . ALA A 1 184 ? -6.349 -11.812 19.831 1.00 87.44 184 ALA A O 1
ATOM 1356 N N . ARG A 1 185 ? -7.474 -9.942 20.351 1.00 82.94 185 ARG A N 1
ATOM 1357 C CA . ARG A 1 185 ? -8.224 -9.872 19.086 1.00 82.94 185 ARG A CA 1
ATOM 1358 C C . ARG A 1 185 ? -7.341 -9.604 17.879 1.00 82.94 185 ARG A C 1
ATOM 1360 O O . ARG A 1 185 ? -7.539 -10.217 16.834 1.00 82.94 185 ARG A O 1
ATOM 1367 N N . ALA A 1 186 ? -6.361 -8.711 18.011 1.00 85.56 186 ALA A N 1
ATOM 1368 C CA . ALA A 1 186 ? -5.362 -8.511 16.968 1.00 85.56 186 ALA A CA 1
ATOM 1369 C C . ALA A 1 186 ? -4.627 -9.832 16.675 1.00 85.56 186 ALA A C 1
ATOM 1371 O O . ALA A 1 186 ? -4.487 -10.216 15.516 1.00 85.56 186 ALA A O 1
ATOM 1372 N N . GLY A 1 187 ? -4.256 -10.577 17.723 1.00 86.50 187 GLY A N 1
ATOM 1373 C CA . GLY A 1 187 ? -3.662 -11.907 17.610 1.00 86.50 187 GLY A CA 1
ATOM 1374 C C . GLY A 1 187 ? -4.570 -12.922 16.909 1.00 86.50 187 GLY A C 1
ATOM 1375 O O . GLY A 1 187 ? -4.109 -13.645 16.029 1.00 86.50 187 GLY A O 1
ATOM 1376 N N . GLU A 1 188 ? -5.861 -12.963 17.237 1.00 87.81 188 GLU A N 1
ATOM 1377 C CA . GLU A 1 188 ? -6.845 -13.824 16.564 1.00 87.81 188 GLU A CA 1
ATOM 1378 C C . GLU A 1 188 ? -6.993 -13.485 15.075 1.00 87.81 188 GLU A C 1
ATOM 1380 O O . GLU A 1 188 ? -6.983 -14.388 14.236 1.00 87.81 188 GLU A O 1
ATOM 1385 N N . ALA A 1 189 ? -7.077 -12.197 14.730 1.00 85.25 189 ALA A N 1
ATOM 1386 C CA . ALA A 1 189 ? -7.158 -11.749 13.343 1.00 85.25 189 ALA A CA 1
ATOM 1387 C C . ALA A 1 189 ? -5.903 -12.148 12.551 1.00 85.25 189 ALA A C 1
ATOM 1389 O O . ALA A 1 189 ? -6.011 -12.695 11.450 1.00 85.25 189 ALA A O 1
ATOM 1390 N N . VAL A 1 190 ? -4.715 -11.948 13.133 1.00 87.50 190 VAL A N 1
ATOM 1391 C CA . VAL A 1 190 ? -3.443 -12.387 12.542 1.00 87.50 190 VAL A CA 1
ATOM 1392 C C . VAL A 1 190 ? -3.441 -13.900 12.332 1.00 87.50 190 VAL A C 1
ATOM 1394 O O . VAL A 1 190 ? -3.189 -14.354 11.218 1.00 87.50 190 VAL A O 1
ATOM 1397 N N . ARG A 1 191 ? -3.798 -14.694 13.350 1.00 89.19 191 ARG A N 1
ATOM 1398 C CA . ARG A 1 191 ? -3.854 -16.166 13.259 1.00 89.19 191 ARG A CA 1
ATOM 1399 C C . ARG A 1 191 ? -4.831 -16.649 12.190 1.00 89.19 191 ARG A C 1
ATOM 1401 O O . ARG A 1 191 ? -4.527 -17.585 11.458 1.00 89.19 191 ARG A O 1
ATOM 1408 N N . TYR A 1 192 ? -5.984 -16.000 12.058 1.00 88.44 192 TYR A N 1
ATOM 1409 C CA . TYR A 1 192 ? -6.977 -16.355 11.046 1.00 88.44 192 TYR A CA 1
ATOM 1410 C C . TYR A 1 192 ? -6.483 -16.110 9.608 1.00 88.44 192 TYR A C 1
ATOM 1412 O O . TYR A 1 192 ? -6.785 -16.891 8.692 1.00 88.44 192 TYR A O 1
ATOM 1420 N N . HIS A 1 193 ? -5.718 -15.033 9.411 1.00 89.31 193 HIS A N 1
ATOM 1421 C CA . HIS A 1 193 ? -5.133 -14.664 8.123 1.00 89.31 193 HIS A CA 1
ATOM 1422 C C . HIS A 1 193 ? -3.770 -15.315 7.852 1.00 89.31 193 HIS A C 1
ATOM 1424 O O . HIS A 1 193 ? -3.353 -15.337 6.695 1.00 89.31 193 HIS A O 1
ATOM 1430 N N . LEU A 1 194 ? -3.131 -15.913 8.863 1.00 91.50 194 LEU A N 1
ATOM 1431 C CA . LEU A 1 194 ? -1.824 -16.572 8.773 1.00 91.50 194 LEU A CA 1
ATOM 1432 C C . LEU A 1 194 ? -1.708 -17.552 7.587 1.00 91.50 194 LEU A C 1
ATOM 1434 O O . LEU A 1 194 ? -0.731 -17.455 6.849 1.00 91.50 194 LEU A O 1
ATOM 1438 N N . PRO A 1 195 ? -2.703 -18.418 7.291 1.00 93.75 195 PRO A N 1
ATOM 1439 C CA . PRO A 1 195 ? -2.582 -19.354 6.170 1.00 93.75 195 PRO A CA 1
ATOM 1440 C C . PRO A 1 195 ? -2.566 -18.685 4.787 1.00 93.75 195 PRO A C 1
ATOM 1442 O O . PRO A 1 195 ? -2.229 -19.325 3.800 1.00 93.75 195 PRO A O 1
ATOM 1445 N N . ALA A 1 196 ? -2.963 -17.412 4.688 1.00 92.62 196 ALA A N 1
ATOM 1446 C CA . ALA A 1 196 ? -2.896 -16.641 3.446 1.00 92.62 196 ALA A CA 1
ATOM 1447 C C . ALA A 1 196 ? -1.549 -15.929 3.255 1.00 92.62 196 ALA A C 1
ATOM 1449 O O . ALA A 1 196 ? -1.275 -15.449 2.157 1.00 92.62 196 ALA A O 1
ATOM 1450 N N . VAL A 1 197 ? -0.727 -15.845 4.307 1.00 93.44 197 VAL A N 1
ATOM 1451 C CA . VAL A 1 197 ? 0.558 -15.136 4.289 1.00 93.44 197 VAL A CA 1
ATOM 1452 C C . VAL A 1 197 ? 1.529 -15.731 3.269 1.00 93.44 197 VAL A C 1
ATOM 1454 O O . VAL A 1 197 ? 2.072 -14.936 2.508 1.00 93.44 197 VAL A O 1
ATOM 1457 N N . PRO A 1 198 ? 1.710 -17.064 3.140 1.00 95.62 198 PRO A N 1
ATOM 1458 C CA . PRO A 1 198 ? 2.612 -17.612 2.125 1.00 95.62 198 PRO A CA 1
ATOM 1459 C C . PRO A 1 198 ? 2.237 -17.163 0.710 1.00 95.62 198 PRO A C 1
ATOM 1461 O O . PRO A 1 198 ? 3.082 -16.690 -0.041 1.00 95.62 198 PRO A O 1
ATOM 1464 N N . LEU A 1 199 ? 0.945 -17.210 0.372 1.00 95.75 199 LEU A N 1
ATOM 1465 C CA . LEU A 1 199 ? 0.461 -16.768 -0.935 1.00 95.75 199 LEU A CA 1
ATOM 1466 C C . LEU A 1 199 ? 0.602 -15.249 -1.125 1.00 95.75 199 LEU A C 1
ATOM 1468 O O . LEU A 1 199 ? 0.891 -14.795 -2.227 1.00 95.75 199 LEU A O 1
ATOM 1472 N N . ALA A 1 200 ? 0.429 -14.459 -0.064 1.00 95.69 200 ALA A N 1
ATOM 1473 C CA . ALA A 1 200 ? 0.668 -13.019 -0.104 1.00 95.69 200 ALA A CA 1
ATOM 1474 C C . ALA A 1 200 ? 2.152 -12.676 -0.300 1.00 95.69 200 ALA A C 1
ATOM 1476 O O . ALA A 1 200 ? 2.459 -11.759 -1.056 1.00 95.69 200 ALA A O 1
ATOM 1477 N N . VAL A 1 201 ? 3.062 -13.428 0.326 1.00 94.94 201 VAL A N 1
ATOM 1478 C CA . VAL A 1 201 ? 4.512 -13.299 0.127 1.00 94.94 201 VAL A CA 1
ATOM 1479 C C . VAL A 1 201 ? 4.880 -13.668 -1.306 1.00 94.94 201 VAL A C 1
ATOM 1481 O O . VAL A 1 201 ? 5.561 -12.891 -1.963 1.00 94.94 201 VAL A O 1
ATOM 1484 N N . LEU A 1 202 ? 4.367 -14.783 -1.836 1.00 95.12 202 LEU A N 1
ATOM 1485 C CA . LEU A 1 202 ? 4.572 -15.152 -3.241 1.00 95.12 202 LEU A CA 1
ATOM 1486 C C . LEU A 1 202 ? 4.064 -14.059 -4.192 1.00 95.12 202 LEU A C 1
ATOM 1488 O O . LEU A 1 202 ? 4.773 -13.667 -5.114 1.00 95.12 202 LEU A O 1
ATOM 1492 N N . ALA A 1 203 ? 2.877 -13.504 -3.933 1.00 96.56 203 ALA A N 1
ATOM 1493 C CA . ALA A 1 203 ? 2.338 -12.398 -4.719 1.00 96.56 203 ALA A CA 1
ATOM 1494 C C . ALA A 1 203 ? 3.188 -11.119 -4.615 1.00 96.56 203 ALA A C 1
ATOM 1496 O O . ALA A 1 203 ? 3.301 -10.393 -5.598 1.00 96.56 203 ALA A O 1
ATOM 1497 N N . ALA A 1 204 ? 3.802 -10.850 -3.458 1.00 95.12 204 ALA A N 1
ATOM 1498 C CA . ALA A 1 204 ? 4.729 -9.736 -3.266 1.00 95.12 204 ALA A CA 1
ATOM 1499 C C . ALA A 1 204 ? 6.069 -9.958 -3.985 1.00 95.12 204 ALA A C 1
ATOM 1501 O O . ALA A 1 204 ? 6.661 -9.009 -4.497 1.00 95.12 204 ALA A O 1
ATOM 1502 N N . LEU A 1 205 ? 6.540 -11.207 -4.054 1.00 93.12 205 LEU A N 1
ATOM 1503 C CA . LEU A 1 205 ? 7.792 -11.564 -4.719 1.00 93.12 205 LEU A CA 1
ATOM 1504 C C . LEU A 1 205 ? 7.725 -11.357 -6.233 1.00 93.12 205 LEU A C 1
ATOM 1506 O O . LEU A 1 205 ? 8.731 -10.978 -6.818 1.00 93.12 205 LEU A O 1
ATOM 1510 N N . VAL A 1 206 ? 6.561 -11.534 -6.866 1.00 93.50 206 VAL A N 1
ATOM 1511 C CA . VAL A 1 206 ? 6.397 -11.330 -8.318 1.00 93.50 206 VAL A CA 1
ATOM 1512 C C . VAL A 1 206 ? 6.888 -9.945 -8.779 1.00 93.50 206 VAL A C 1
ATOM 1514 O O . VAL A 1 206 ? 7.809 -9.897 -9.597 1.00 93.50 206 VAL A O 1
ATOM 1517 N N . PRO A 1 207 ? 6.352 -8.810 -8.282 1.00 92.88 207 PRO A N 1
ATOM 1518 C CA . PRO A 1 207 ? 6.846 -7.493 -8.672 1.00 92.88 207 PRO A CA 1
ATOM 1519 C C . PRO A 1 207 ? 8.279 -7.241 -8.187 1.00 92.88 207 PRO A C 1
ATOM 1521 O O . PRO A 1 207 ? 9.065 -6.666 -8.934 1.00 92.88 207 PRO A O 1
ATOM 1524 N N . VAL A 1 208 ? 8.653 -7.697 -6.988 1.00 89.69 208 VAL A N 1
ATOM 1525 C CA . VAL A 1 208 ? 10.017 -7.531 -6.452 1.00 89.69 208 VAL A CA 1
ATOM 1526 C C . VAL A 1 208 ? 11.042 -8.150 -7.400 1.00 89.69 208 VAL A C 1
ATOM 1528 O O . VAL A 1 208 ? 11.928 -7.450 -7.881 1.00 89.69 208 VAL A O 1
ATOM 1531 N N . VAL A 1 209 ? 10.880 -9.426 -7.747 1.00 88.56 209 VAL A N 1
ATOM 1532 C CA . VAL A 1 209 ? 11.772 -10.136 -8.668 1.00 88.56 209 VAL A CA 1
ATOM 1533 C C . VAL A 1 209 ? 11.702 -9.506 -10.053 1.00 88.56 209 VAL A C 1
ATOM 1535 O O . VAL A 1 209 ? 12.737 -9.195 -10.633 1.00 88.56 209 VAL A O 1
ATOM 1538 N N . PHE A 1 210 ? 10.507 -9.223 -10.576 1.00 88.38 210 PHE A N 1
ATOM 1539 C CA . PHE A 1 210 ? 10.373 -8.628 -11.904 1.00 88.38 210 PHE A CA 1
ATOM 1540 C C . PHE A 1 210 ? 11.109 -7.285 -12.030 1.00 88.38 210 PHE A C 1
ATOM 1542 O O . PHE A 1 210 ? 11.778 -7.039 -13.041 1.00 88.38 210 PHE A O 1
ATOM 1549 N N . PHE A 1 211 ? 11.001 -6.408 -11.030 1.00 86.62 211 PHE A N 1
ATOM 1550 C CA . PHE A 1 211 ? 11.579 -5.069 -11.084 1.00 86.62 211 PHE A CA 1
ATOM 1551 C C . PHE A 1 211 ? 13.034 -5.011 -10.612 1.00 86.62 211 PHE A C 1
ATOM 1553 O O . PHE A 1 211 ? 13.790 -4.220 -11.173 1.00 86.62 211 PHE A O 1
ATOM 1560 N N . LEU A 1 212 ? 13.463 -5.852 -9.671 1.00 83.75 212 LEU A N 1
ATOM 1561 C CA . LEU A 1 212 ? 14.815 -5.795 -9.100 1.00 83.75 212 LEU A CA 1
ATOM 1562 C C . LEU A 1 212 ? 15.783 -6.820 -9.696 1.00 83.75 212 LEU A C 1
ATOM 1564 O O . LEU A 1 212 ? 16.990 -6.633 -9.575 1.00 83.75 212 LEU A O 1
ATOM 1568 N N . ALA A 1 213 ? 15.294 -7.848 -10.397 1.00 82.88 213 ALA A N 1
ATOM 1569 C CA . ALA A 1 213 ? 16.171 -8.821 -11.036 1.00 82.88 213 ALA A CA 1
ATOM 1570 C C . ALA A 1 213 ? 17.147 -8.167 -12.041 1.00 82.88 213 ALA A C 1
ATOM 1572 O O . ALA A 1 213 ? 16.722 -7.334 -12.868 1.00 82.88 213 ALA A O 1
ATOM 1573 N N . PRO A 1 214 ? 18.429 -8.588 -12.034 1.00 78.88 214 PRO A N 1
ATOM 1574 C CA . PRO A 1 214 ? 19.412 -8.203 -13.043 1.00 78.88 214 PRO A CA 1
ATOM 1575 C C . PRO A 1 214 ? 18.942 -8.550 -14.466 1.00 78.88 214 PRO A C 1
ATOM 1577 O O . PRO A 1 214 ? 18.264 -9.556 -14.692 1.00 78.88 214 PRO A O 1
ATOM 1580 N N . ARG A 1 215 ? 19.290 -7.708 -15.450 1.00 68.31 215 ARG A N 1
ATOM 1581 C CA . ARG A 1 215 ? 18.961 -7.912 -16.878 1.00 68.31 215 ARG A CA 1
ATOM 1582 C C . ARG A 1 215 ? 20.177 -7.694 -17.792 1.00 68.31 215 ARG A C 1
ATOM 1584 O O . ARG A 1 215 ? 20.119 -6.872 -18.698 1.00 68.31 215 ARG A O 1
ATOM 1591 N N . GLY A 1 216 ? 21.283 -8.391 -17.546 1.00 61.56 216 GLY A N 1
ATOM 1592 C CA . GLY A 1 216 ? 22.492 -8.257 -18.364 1.00 61.56 216 GLY A CA 1
ATOM 1593 C C . GLY A 1 216 ? 23.307 -9.550 -18.471 1.00 61.56 216 GLY A C 1
ATOM 1594 O O . GLY A 1 216 ? 23.079 -10.461 -17.683 1.00 61.56 216 GLY A O 1
ATOM 1595 N N . PRO A 1 217 ? 24.260 -9.617 -19.420 1.00 54.34 217 PRO A N 1
ATOM 1596 C CA . PRO A 1 217 ? 25.083 -10.803 -19.695 1.00 54.34 217 PRO A CA 1
ATOM 1597 C C . PRO A 1 217 ? 26.197 -11.059 -18.663 1.00 54.34 217 PRO A C 1
ATOM 1599 O O . PRO A 1 217 ? 27.025 -11.944 -18.847 1.00 54.34 217 PRO A O 1
ATOM 1602 N N . VAL A 1 218 ? 26.280 -10.265 -17.594 1.00 50.25 218 VAL A N 1
ATOM 1603 C CA . VAL A 1 218 ? 27.417 -10.288 -16.668 1.00 50.25 218 VAL A CA 1
ATOM 1604 C C . VAL A 1 218 ? 27.105 -11.202 -15.491 1.00 50.25 218 VAL A C 1
ATOM 1606 O O . VAL A 1 218 ? 26.509 -10.713 -14.543 1.00 50.25 218 VAL A O 1
ATOM 1609 N N . GLY A 1 219 ? 27.499 -12.481 -15.568 1.00 55.03 219 GLY A N 1
ATOM 1610 C CA . GLY A 1 219 ? 27.787 -13.418 -14.455 1.00 55.03 219 GLY A CA 1
ATOM 1611 C C . GLY A 1 219 ? 26.729 -13.681 -13.365 1.00 55.03 219 GLY A C 1
ATOM 1612 O O . GLY A 1 219 ? 26.884 -14.619 -12.592 1.00 55.03 219 GLY A O 1
ATOM 1613 N N . ASP A 1 220 ? 25.673 -12.881 -13.296 1.00 62.72 220 ASP A N 1
ATOM 1614 C CA . ASP A 1 220 ? 24.583 -12.925 -12.333 1.00 62.72 220 ASP A CA 1
ATOM 1615 C C . ASP A 1 220 ? 23.392 -13.679 -12.951 1.00 62.72 220 ASP A C 1
ATOM 1617 O O . ASP A 1 220 ? 23.152 -13.567 -14.159 1.00 62.72 220 ASP A O 1
ATOM 1621 N N . PRO A 1 221 ? 22.583 -14.390 -12.144 1.00 67.12 221 PRO A N 1
ATOM 1622 C CA . PRO A 1 221 ? 21.348 -15.011 -12.611 1.00 67.12 221 PRO A CA 1
ATOM 1623 C C . PRO A 1 221 ? 20.373 -13.918 -13.073 1.00 67.12 221 PRO A C 1
ATOM 1625 O O . PRO A 1 221 ? 19.681 -13.285 -12.274 1.00 67.12 221 PRO A O 1
ATOM 1628 N N . ALA A 1 222 ? 20.360 -13.647 -14.378 1.00 78.50 222 ALA A N 1
ATOM 1629 C CA . ALA A 1 222 ? 19.519 -12.630 -14.991 1.00 78.50 222 ALA A CA 1
ATOM 1630 C C . ALA A 1 222 ? 18.110 -13.170 -15.267 1.00 78.50 222 ALA A C 1
ATOM 1632 O O . ALA A 1 222 ? 17.931 -14.346 -15.581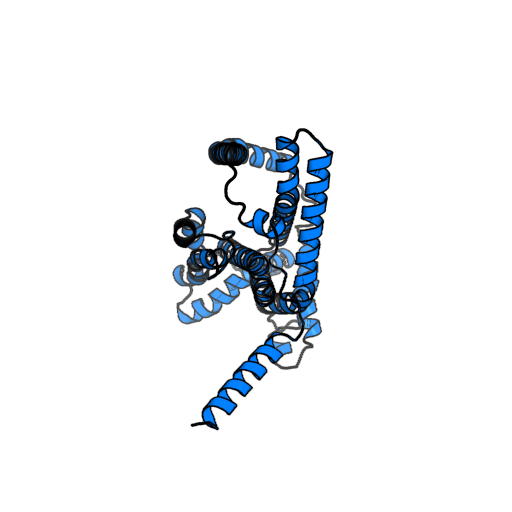 1.00 78.50 222 ALA A O 1
ATOM 1633 N N . LEU A 1 223 ? 17.100 -12.291 -15.237 1.00 77.38 223 LEU A N 1
ATOM 1634 C CA . LEU A 1 223 ? 15.707 -12.687 -15.498 1.00 77.38 223 LEU A CA 1
ATOM 1635 C C . LEU A 1 223 ? 15.539 -13.353 -16.876 1.00 77.38 223 LEU A C 1
ATOM 1637 O O . LEU A 1 223 ? 14.783 -14.308 -17.004 1.00 77.38 223 LEU A O 1
ATOM 1641 N N . GLY A 1 224 ? 16.257 -12.862 -17.893 1.00 74.81 224 GLY A N 1
ATOM 1642 C CA . GLY A 1 224 ? 16.237 -13.442 -19.240 1.00 74.81 224 GLY A CA 1
ATOM 1643 C C . GLY A 1 224 ? 16.832 -14.851 -19.294 1.00 74.81 224 GLY A C 1
ATOM 1644 O O . GLY A 1 224 ? 16.236 -15.724 -19.909 1.00 74.81 224 GLY A O 1
ATOM 1645 N N . ALA A 1 225 ? 17.941 -15.088 -18.586 1.00 76.44 225 ALA A N 1
ATOM 1646 C CA . ALA A 1 225 ? 18.580 -16.402 -18.505 1.00 76.44 225 ALA A CA 1
ATOM 1647 C C . ALA A 1 225 ? 17.704 -17.415 -17.750 1.00 76.44 225 ALA A C 1
ATOM 1649 O O . ALA A 1 225 ? 17.553 -18.550 -18.182 1.00 76.44 225 ALA A O 1
ATOM 1650 N N . ALA A 1 226 ? 17.045 -16.998 -16.664 1.00 80.81 226 ALA A N 1
ATOM 1651 C CA . ALA A 1 226 ? 16.111 -17.867 -15.945 1.00 80.81 226 ALA A CA 1
ATOM 1652 C C . ALA A 1 226 ? 14.869 -18.224 -16.783 1.00 80.81 226 ALA A C 1
ATOM 1654 O O . ALA A 1 226 ? 14.404 -19.360 -16.745 1.00 80.81 226 ALA A O 1
ATOM 1655 N N . LEU A 1 227 ? 14.349 -17.270 -17.567 1.00 81.44 227 LEU A N 1
ATOM 1656 C CA . LEU A 1 227 ? 13.241 -17.512 -18.500 1.00 81.44 227 LEU A CA 1
ATOM 1657 C C . LEU A 1 227 ? 13.637 -18.432 -19.663 1.00 81.44 227 LEU A C 1
ATOM 1659 O O . LEU A 1 227 ? 12.794 -19.189 -20.135 1.00 81.44 227 LEU A O 1
ATOM 1663 N N . ALA A 1 228 ? 14.895 -18.371 -20.106 1.00 81.44 228 ALA A N 1
ATOM 1664 C CA . ALA A 1 228 ? 15.452 -19.251 -21.132 1.00 81.44 228 ALA A CA 1
ATOM 1665 C C . ALA A 1 228 ? 15.802 -20.659 -20.608 1.00 81.44 228 ALA A C 1
ATOM 1667 O O . ALA A 1 228 ? 16.007 -21.567 -21.405 1.00 81.44 228 ALA A O 1
ATOM 1668 N N . GLY A 1 229 ? 15.825 -20.859 -19.283 1.00 78.25 229 GLY A N 1
ATOM 1669 C CA . GLY A 1 229 ? 16.213 -22.121 -18.641 1.00 78.25 229 GLY A CA 1
ATOM 1670 C C . GLY A 1 229 ? 17.708 -22.241 -18.319 1.00 78.25 229 GLY A C 1
ATOM 1671 O O . GLY A 1 229 ? 18.117 -23.234 -17.724 1.00 78.25 229 GLY A O 1
ATOM 1672 N N . ASP A 1 230 ? 18.504 -21.219 -18.634 1.00 78.00 230 ASP A N 1
ATOM 1673 C CA . ASP A 1 230 ? 19.966 -21.196 -18.473 1.00 78.00 230 ASP A CA 1
ATOM 1674 C C . ASP A 1 230 ? 20.420 -20.866 -17.038 1.00 78.00 230 ASP A C 1
ATOM 1676 O O . ASP A 1 230 ? 21.588 -21.032 -16.688 1.00 78.00 230 ASP A O 1
ATOM 1680 N N . ALA A 1 231 ? 19.512 -20.373 -16.190 1.00 78.31 231 ALA A N 1
ATOM 1681 C CA . ALA A 1 231 ? 19.778 -20.044 -14.790 1.00 78.31 231 ALA A CA 1
ATOM 1682 C C . ALA A 1 231 ? 18.661 -20.545 -13.862 1.00 78.31 231 ALA A C 1
ATOM 1684 O O . ALA A 1 231 ? 17.481 -20.547 -14.212 1.00 78.31 231 ALA A O 1
ATOM 1685 N N . GLY A 1 232 ? 19.020 -20.928 -12.634 1.00 84.06 232 GLY A N 1
ATOM 1686 C CA . GLY A 1 232 ? 18.055 -21.398 -11.640 1.00 84.06 232 GLY A CA 1
ATOM 1687 C C . GLY A 1 232 ? 17.146 -20.283 -11.107 1.00 84.06 232 GLY A C 1
ATOM 1688 O O . GLY A 1 232 ? 17.621 -19.237 -10.662 1.00 84.06 232 GLY A O 1
ATOM 1689 N N . TRP A 1 233 ? 15.833 -20.538 -11.058 1.00 83.31 233 TRP A N 1
ATOM 1690 C CA . TRP A 1 233 ? 14.835 -19.617 -10.489 1.00 83.31 233 TRP A CA 1
ATOM 1691 C C . TRP A 1 233 ? 15.122 -19.230 -9.036 1.00 83.31 233 TRP A C 1
ATOM 1693 O O . TRP A 1 233 ? 14.885 -18.089 -8.647 1.00 83.31 233 TRP A O 1
ATOM 1703 N N . LEU A 1 234 ? 15.661 -20.156 -8.238 1.00 86.75 234 LEU A N 1
ATOM 1704 C CA . LEU A 1 234 ? 16.010 -19.885 -6.845 1.00 86.75 234 LEU A CA 1
ATOM 1705 C C . LEU A 1 234 ? 17.148 -18.861 -6.738 1.00 86.75 234 LEU A C 1
ATOM 1707 O O . LEU A 1 234 ? 17.009 -17.884 -6.008 1.00 86.75 234 LEU A O 1
ATOM 1711 N N . ALA A 1 235 ? 18.209 -19.028 -7.533 1.00 83.38 235 ALA A N 1
ATOM 1712 C CA . ALA A 1 235 ? 19.340 -18.102 -7.574 1.00 83.38 235 ALA A CA 1
ATOM 1713 C C . ALA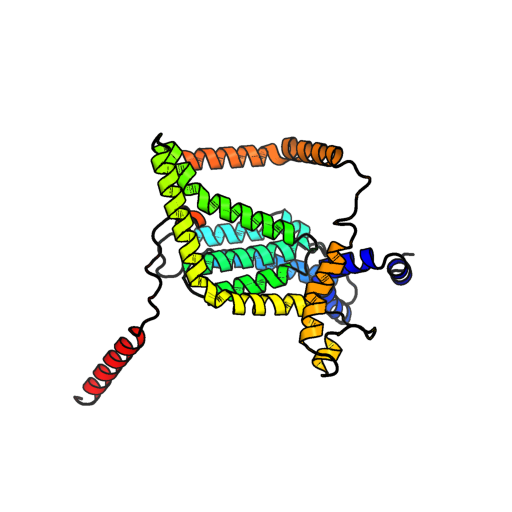 A 1 235 ? 18.911 -16.702 -8.045 1.00 83.38 235 ALA A C 1
ATOM 1715 O O . ALA A 1 235 ? 19.363 -15.693 -7.510 1.00 83.38 235 ALA A O 1
ATOM 1716 N N . LEU A 1 236 ? 17.983 -16.624 -9.006 1.00 85.00 236 LEU A N 1
ATOM 1717 C CA . LEU A 1 236 ? 17.388 -15.356 -9.433 1.00 85.00 236 LEU A CA 1
ATOM 1718 C C . LEU A 1 236 ? 16.624 -14.670 -8.289 1.00 85.00 236 LEU A C 1
ATOM 1720 O O . LEU A 1 236 ? 16.789 -13.469 -8.070 1.00 85.00 236 LEU A O 1
ATOM 1724 N N . VAL A 1 237 ? 15.771 -15.415 -7.576 1.00 87.06 237 VAL A N 1
ATOM 1725 C CA . VAL A 1 237 ? 14.975 -14.884 -6.457 1.00 87.06 237 VAL A CA 1
ATOM 1726 C C . VAL A 1 237 ? 15.888 -14.412 -5.330 1.00 87.06 237 VAL A C 1
ATOM 1728 O O . VAL A 1 237 ? 15.709 -13.303 -4.828 1.00 87.06 237 VAL A O 1
ATOM 1731 N N . GLU A 1 238 ? 16.888 -15.209 -4.963 1.00 86.06 238 GLU A N 1
ATOM 1732 C CA . GLU A 1 238 ? 17.896 -14.861 -3.962 1.00 86.06 238 GLU A CA 1
ATOM 1733 C C . GLU A 1 238 ? 18.648 -13.587 -4.360 1.00 86.06 238 GLU A C 1
ATOM 1735 O O . GLU A 1 238 ? 18.700 -12.620 -3.597 1.00 86.06 238 GLU A O 1
ATOM 1740 N N . ARG A 1 239 ? 19.129 -13.515 -5.605 1.00 85.12 239 ARG A N 1
ATOM 1741 C CA . ARG A 1 239 ? 19.848 -12.345 -6.115 1.00 85.12 239 ARG A CA 1
ATOM 1742 C C . ARG A 1 239 ? 18.986 -11.083 -6.121 1.00 85.12 239 ARG A C 1
ATOM 1744 O O . ARG A 1 239 ? 19.469 -10.008 -5.756 1.00 85.12 239 ARG A O 1
ATOM 1751 N N . ALA A 1 240 ? 17.721 -11.205 -6.524 1.00 84.00 240 ALA A N 1
ATOM 1752 C CA . ALA A 1 240 ? 16.766 -10.100 -6.565 1.00 84.00 240 ALA A CA 1
ATOM 1753 C C . ALA A 1 240 ? 16.286 -9.655 -5.172 1.00 84.00 240 ALA A C 1
ATOM 1755 O O . ALA A 1 240 ? 15.827 -8.525 -5.028 1.00 84.00 240 ALA A O 1
ATOM 1756 N N . THR A 1 241 ? 16.406 -10.505 -4.148 1.00 85.12 241 THR A N 1
ATOM 1757 C CA . THR A 1 241 ? 15.980 -10.206 -2.773 1.00 85.12 241 THR A CA 1
ATOM 1758 C C . THR A 1 241 ? 17.179 -9.981 -1.853 1.00 85.12 241 THR A C 1
ATOM 1760 O O . THR A 1 241 ? 17.545 -8.830 -1.614 1.00 85.12 241 THR A O 1
ATOM 1763 N N . ALA A 1 242 ? 17.819 -11.052 -1.382 1.00 85.25 242 ALA A N 1
ATOM 1764 C CA . ALA A 1 242 ? 18.976 -11.027 -0.491 1.00 85.25 242 ALA A CA 1
ATOM 1765 C C . ALA A 1 242 ? 20.141 -10.229 -1.087 1.00 85.25 242 ALA A C 1
ATOM 1767 O O . ALA A 1 242 ? 20.618 -9.293 -0.453 1.00 85.25 242 ALA A O 1
ATOM 1768 N N . GLY A 1 243 ? 20.508 -10.476 -2.348 1.00 81.31 243 GLY A N 1
ATOM 1769 C CA . GLY A 1 243 ? 21.602 -9.737 -2.993 1.00 81.31 243 GLY A CA 1
ATOM 1770 C C . GLY A 1 243 ? 21.317 -8.233 -3.135 1.00 81.31 243 GLY A C 1
ATOM 1771 O O . GLY A 1 243 ? 22.221 -7.396 -3.052 1.00 81.31 243 GLY A O 1
ATOM 1772 N N . THR A 1 244 ? 20.046 -7.857 -3.307 1.00 80.56 244 THR A N 1
ATOM 1773 C CA . THR A 1 244 ? 19.626 -6.445 -3.314 1.00 80.56 244 THR A CA 1
ATOM 1774 C C . THR A 1 244 ? 19.714 -5.844 -1.913 1.00 80.56 244 THR A C 1
ATOM 1776 O O . THR A 1 244 ? 20.194 -4.720 -1.756 1.00 80.56 244 THR A O 1
ATOM 1779 N N . TRP A 1 245 ? 19.302 -6.599 -0.893 1.00 80.75 245 TRP A N 1
ATOM 1780 C CA . TRP A 1 245 ? 19.419 -6.200 0.506 1.00 80.75 245 TRP A CA 1
ATOM 1781 C C . TRP A 1 245 ? 20.874 -6.038 0.948 1.00 80.75 245 TRP A C 1
ATOM 1783 O O . TRP A 1 245 ? 21.195 -5.032 1.562 1.00 80.75 245 TRP A O 1
ATOM 1793 N N . GLU A 1 246 ? 21.771 -6.955 0.601 1.00 81.69 246 GLU A N 1
ATOM 1794 C CA . GLU A 1 246 ? 23.203 -6.867 0.910 1.00 81.69 246 GLU A CA 1
ATOM 1795 C C . GLU A 1 246 ? 23.855 -5.661 0.238 1.00 81.69 246 GLU A C 1
ATOM 1797 O O . GLU A 1 246 ? 24.609 -4.918 0.868 1.00 81.69 246 GLU A O 1
ATOM 1802 N N . THR A 1 247 ? 23.508 -5.399 -1.025 1.00 77.19 247 THR A N 1
ATOM 1803 C CA . THR A 1 247 ? 23.969 -4.197 -1.731 1.00 77.19 247 THR A CA 1
ATOM 1804 C C . THR A 1 247 ? 23.459 -2.926 -1.050 1.00 77.19 247 THR A C 1
ATOM 1806 O O . THR A 1 247 ? 24.182 -1.939 -0.934 1.00 77.19 247 THR A O 1
ATOM 1809 N N . PHE A 1 248 ? 22.215 -2.939 -0.567 1.00 75.69 248 PHE A N 1
ATOM 1810 C CA . PHE A 1 248 ? 21.648 -1.836 0.199 1.00 75.69 248 PHE A CA 1
ATOM 1811 C C . PHE A 1 248 ? 22.314 -1.683 1.575 1.00 75.69 248 PHE A C 1
ATOM 1813 O O . PHE A 1 248 ? 22.694 -0.578 1.958 1.00 75.69 248 PHE A O 1
ATOM 1820 N N . ALA A 1 249 ? 22.513 -2.775 2.305 1.00 74.75 249 ALA A N 1
ATOM 1821 C CA . ALA A 1 249 ? 23.085 -2.800 3.644 1.00 74.75 249 ALA A CA 1
ATOM 1822 C C . ALA A 1 249 ? 24.584 -2.484 3.656 1.00 74.75 249 ALA A C 1
ATOM 1824 O O . ALA A 1 249 ? 25.073 -1.966 4.649 1.00 74.75 249 ALA A O 1
ATOM 1825 N N . SER A 1 250 ? 25.309 -2.747 2.570 1.00 72.38 250 SER A N 1
ATOM 1826 C CA . SER A 1 250 ? 26.716 -2.347 2.400 1.00 72.38 250 SER A CA 1
ATOM 1827 C C . SER A 1 250 ? 26.878 -0.915 1.871 1.00 72.38 250 SER A C 1
ATOM 1829 O O . SER A 1 250 ? 27.993 -0.406 1.755 1.00 72.38 250 SER A O 1
ATOM 1831 N N . SER A 1 251 ? 25.774 -0.242 1.539 1.00 68.88 251 SER A N 1
ATOM 1832 C CA . SER A 1 251 ? 25.798 1.099 0.963 1.00 68.88 251 SER A CA 1
ATOM 1833 C C . SER A 1 251 ? 25.912 2.230 1.997 1.00 68.88 251 SER A C 1
ATOM 1835 O O . SER A 1 251 ? 25.853 2.027 3.207 1.00 68.88 251 SER A O 1
ATOM 1837 N N . HIS A 1 252 ? 25.985 3.478 1.512 1.00 58.78 252 HIS A N 1
ATOM 1838 C CA . HIS A 1 252 ? 26.021 4.722 2.308 1.00 58.78 252 HIS A CA 1
ATOM 1839 C C . HIS A 1 252 ? 24.810 4.961 3.245 1.00 58.78 252 HIS A C 1
ATOM 1841 O O . HIS A 1 252 ? 24.674 6.048 3.825 1.00 58.78 252 HIS A O 1
ATOM 1847 N N . TRP A 1 253 ? 23.894 3.999 3.359 1.00 60.72 253 TRP A N 1
ATOM 1848 C CA . TRP A 1 253 ? 22.796 4.017 4.319 1.00 60.72 253 TRP A CA 1
ATOM 1849 C C . TRP A 1 253 ? 23.220 3.533 5.715 1.00 60.72 253 TRP A C 1
ATOM 1851 O O . TRP A 1 253 ? 22.722 4.064 6.702 1.00 60.72 253 TRP A O 1
ATOM 1861 N N . THR A 1 254 ? 24.166 2.594 5.804 1.00 56.00 254 THR A N 1
ATOM 1862 C CA . THR A 1 254 ? 24.671 2.017 7.069 1.00 56.00 254 THR A CA 1
ATOM 1863 C C . THR A 1 254 ? 26.080 2.499 7.437 1.00 56.00 254 THR A C 1
ATOM 1865 O O . THR A 1 254 ? 26.477 2.407 8.595 1.00 56.00 254 THR A O 1
ATOM 1868 N N . GLY A 1 255 ? 26.838 3.040 6.475 1.00 55.38 255 GLY A N 1
ATOM 1869 C CA . GLY A 1 255 ? 28.162 3.619 6.717 1.00 55.38 255 GLY A CA 1
ATOM 1870 C C . GLY A 1 255 ? 28.117 4.923 7.528 1.00 55.38 255 GLY A C 1
ATOM 1871 O O . GLY A 1 255 ? 27.192 5.728 7.394 1.00 55.38 255 GLY A O 1
ATOM 1872 N N . GLY A 1 256 ? 29.147 5.156 8.349 1.00 49.97 256 GLY A N 1
ATOM 1873 C CA . GLY A 1 256 ? 29.291 6.373 9.153 1.00 49.97 256 GLY A CA 1
ATOM 1874 C C . GLY A 1 256 ? 29.283 7.640 8.290 1.00 49.97 256 GLY A C 1
ATOM 1875 O O . GLY A 1 256 ? 30.051 7.764 7.337 1.00 49.97 256 GLY A O 1
ATOM 1876 N N . ARG A 1 257 ? 28.399 8.591 8.612 1.00 58.28 257 ARG A N 1
ATOM 1877 C CA . ARG A 1 257 ? 28.323 9.895 7.935 1.00 58.28 257 ARG A CA 1
ATOM 1878 C C . ARG A 1 257 ? 29.097 10.947 8.718 1.00 58.28 257 ARG A C 1
ATOM 1880 O O . ARG A 1 257 ? 28.904 11.088 9.918 1.00 58.28 257 ARG A O 1
ATOM 1887 N N . SER A 1 258 ? 29.864 11.770 8.011 1.00 59.12 258 SER A N 1
ATOM 1888 C CA . SER A 1 258 ? 30.542 12.968 8.530 1.00 59.12 258 SER A CA 1
ATOM 1889 C C . SER A 1 258 ? 29.613 14.190 8.658 1.00 59.12 258 SER A C 1
ATOM 1891 O O . SER A 1 258 ? 30.068 15.332 8.680 1.00 59.12 258 SER A O 1
ATOM 1893 N N . HIS A 1 259 ? 28.293 13.989 8.701 1.00 60.66 259 HIS A N 1
ATOM 1894 C CA . HIS A 1 259 ? 27.311 15.072 8.781 1.00 60.66 259 HIS A CA 1
ATOM 1895 C C . HIS A 1 259 ? 26.597 15.052 10.131 1.00 60.66 259 HIS A C 1
ATOM 1897 O O . HIS A 1 259 ? 26.119 14.011 10.573 1.00 60.66 259 HIS A O 1
ATOM 1903 N N . SER A 1 260 ? 26.498 16.220 10.772 1.00 72.81 260 SER A N 1
ATOM 1904 C CA . SER A 1 260 ? 25.846 16.365 12.074 1.00 72.81 260 SER A CA 1
ATOM 1905 C C . SER A 1 260 ? 24.339 16.110 11.970 1.00 72.81 260 SER A C 1
ATOM 1907 O O . SER A 1 260 ? 23.586 16.940 11.453 1.00 72.81 260 SER A O 1
ATOM 1909 N N . TYR A 1 261 ? 23.888 14.967 12.494 1.00 71.38 261 TYR A N 1
ATOM 1910 C CA . TYR A 1 261 ? 22.465 14.644 12.638 1.00 71.38 261 TYR A CA 1
ATOM 1911 C C . TYR A 1 261 ? 21.716 15.694 13.468 1.00 71.38 261 TYR A C 1
ATOM 1913 O O . TYR A 1 261 ? 20.557 15.978 13.178 1.00 71.38 261 TYR A O 1
ATOM 1921 N N . LEU A 1 262 ? 22.389 16.323 14.439 1.00 75.69 262 LEU A N 1
ATOM 1922 C CA . LEU A 1 262 ? 21.817 17.373 15.287 1.00 75.69 262 LEU A CA 1
ATOM 1923 C C . LEU A 1 262 ? 21.398 18.607 14.478 1.00 75.69 262 LEU A C 1
ATOM 1925 O O . LEU A 1 262 ? 20.320 19.146 14.710 1.00 75.69 262 LEU A O 1
ATOM 1929 N N . ILE A 1 263 ? 22.190 19.018 13.481 1.00 79.81 263 ILE A N 1
ATOM 1930 C CA . ILE A 1 263 ? 21.846 20.169 12.627 1.00 79.81 263 ILE A CA 1
ATOM 1931 C C . ILE A 1 263 ? 20.588 19.873 11.803 1.00 79.81 263 ILE A C 1
ATOM 1933 O O . ILE A 1 263 ? 19.696 20.716 11.695 1.00 79.81 263 ILE A O 1
ATOM 1937 N N . TYR A 1 264 ? 20.490 18.673 11.228 1.00 76.44 264 TYR A N 1
ATOM 1938 C CA . TYR A 1 264 ? 19.305 18.276 10.466 1.00 76.44 264 TYR A CA 1
ATOM 1939 C C . TYR A 1 264 ? 18.083 18.072 11.360 1.00 76.44 264 TYR A C 1
ATOM 1941 O O . TYR A 1 264 ? 16.989 18.469 10.968 1.00 76.44 264 TYR A O 1
ATOM 1949 N N . ALA A 1 265 ? 18.261 17.525 12.565 1.00 79.94 265 ALA A N 1
ATOM 1950 C CA . ALA A 1 265 ? 17.200 17.415 13.558 1.00 79.94 265 ALA A CA 1
ATOM 1951 C C . ALA A 1 265 ? 16.674 18.800 13.963 1.00 79.94 265 ALA A C 1
ATOM 1953 O O . ALA A 1 265 ? 15.463 18.991 13.994 1.00 79.94 265 ALA A O 1
ATOM 1954 N N . GLY A 1 266 ? 17.557 19.780 14.181 1.00 83.06 266 GLY A N 1
ATOM 1955 C CA . GLY A 1 266 ? 17.176 21.168 14.459 1.00 83.06 266 GLY A CA 1
ATOM 1956 C C . GLY A 1 266 ? 16.408 21.816 13.303 1.00 83.06 266 GLY A C 1
ATOM 1957 O O . GLY A 1 266 ? 15.351 22.406 13.516 1.00 83.06 266 GLY A O 1
ATOM 1958 N N . LYS A 1 267 ? 16.875 21.642 12.057 1.00 82.12 267 LYS A N 1
ATOM 1959 C CA . LYS A 1 267 ? 16.158 22.125 10.860 1.00 82.12 267 LYS A CA 1
ATOM 1960 C C . LYS A 1 267 ? 14.789 21.464 10.700 1.00 82.12 267 LYS A C 1
ATOM 1962 O O . LYS A 1 267 ? 13.817 22.148 10.397 1.00 82.12 267 LYS A O 1
ATOM 1967 N N . LEU A 1 268 ? 14.703 20.151 10.914 1.00 80.12 268 LEU A N 1
ATOM 1968 C CA . LEU A 1 268 ? 13.440 19.418 10.874 1.00 80.12 268 LEU A CA 1
ATOM 1969 C C . LEU A 1 268 ? 12.484 19.925 11.957 1.00 80.12 268 LEU A C 1
ATOM 1971 O O . LEU A 1 268 ? 11.327 20.191 11.654 1.00 80.12 268 LEU A O 1
ATOM 1975 N N . TRP A 1 269 ? 12.970 20.118 13.184 1.00 81.06 269 TRP A N 1
ATOM 1976 C CA . TRP A 1 269 ? 12.196 20.691 14.285 1.00 81.06 269 TRP A CA 1
ATOM 1977 C C . TRP A 1 269 ? 11.641 22.070 13.951 1.00 81.06 269 TRP A C 1
ATOM 1979 O O . TRP A 1 269 ? 10.461 22.313 14.176 1.00 81.06 269 TRP A O 1
ATOM 1989 N N . PHE A 1 270 ? 12.458 22.947 13.367 1.00 81.88 270 PHE A N 1
ATOM 1990 C CA . PHE A 1 270 ? 12.013 24.266 12.929 1.00 81.88 270 PHE A CA 1
ATOM 1991 C C . PHE A 1 270 ? 10.910 24.171 11.866 1.00 81.88 270 PHE A C 1
ATOM 1993 O O . PHE A 1 270 ? 9.875 24.820 11.990 1.00 81.88 270 PHE A O 1
ATOM 2000 N N . VAL A 1 271 ? 11.083 23.316 10.852 1.00 80.38 271 VAL A N 1
ATOM 2001 C CA . VAL A 1 271 ? 10.067 23.101 9.807 1.00 80.38 271 VAL A CA 1
ATOM 2002 C C . VAL A 1 271 ? 8.783 22.498 10.382 1.00 80.38 271 VAL A C 1
ATOM 2004 O O . VAL A 1 271 ? 7.695 22.888 9.968 1.00 80.38 271 VAL A O 1
ATOM 2007 N N . LEU A 1 272 ? 8.878 21.584 11.349 1.00 75.62 272 LEU A N 1
ATOM 2008 C CA . LEU A 1 272 ? 7.714 21.028 12.039 1.00 75.62 272 LEU A CA 1
ATOM 2009 C C . LEU A 1 272 ? 7.004 22.093 12.884 1.00 75.62 272 LEU A C 1
ATOM 2011 O O . LEU A 1 272 ? 5.788 22.213 12.808 1.00 75.62 272 LEU A O 1
ATOM 2015 N N . LEU A 1 273 ? 7.741 22.903 13.643 1.00 76.50 273 LEU A N 1
ATOM 2016 C CA . LEU A 1 273 ? 7.163 23.962 14.471 1.00 76.50 273 LEU A CA 1
ATOM 2017 C C . LEU A 1 273 ? 6.488 25.044 13.627 1.00 76.50 273 LEU A C 1
ATOM 2019 O O . LEU A 1 273 ? 5.352 25.402 13.905 1.00 76.50 273 LEU A O 1
ATOM 2023 N N . VAL A 1 274 ? 7.160 25.543 12.591 1.00 78.44 274 VAL A N 1
ATOM 2024 C CA . VAL A 1 274 ? 6.666 26.667 11.782 1.00 78.44 274 VAL A CA 1
ATOM 2025 C C . VAL A 1 274 ? 5.688 26.196 10.709 1.00 78.44 274 VAL A C 1
ATOM 2027 O O . VAL A 1 274 ? 4.603 26.751 10.560 1.00 78.44 274 VAL A O 1
ATOM 2030 N N . GLY A 1 275 ? 6.051 25.155 9.960 1.00 68.75 275 GLY A N 1
ATOM 2031 C CA . GLY A 1 275 ? 5.272 24.667 8.824 1.00 68.75 275 GLY A CA 1
ATOM 2032 C C . GLY A 1 275 ? 4.124 23.739 9.215 1.00 68.75 275 GLY A C 1
ATOM 2033 O O . GLY A 1 275 ? 3.103 23.718 8.529 1.00 68.75 275 GLY A O 1
ATOM 2034 N N . ALA A 1 276 ? 4.254 22.985 10.312 1.00 73.12 276 ALA A N 1
ATOM 2035 C CA . ALA A 1 276 ? 3.205 22.068 10.751 1.00 73.12 276 ALA A CA 1
ATOM 2036 C C . ALA A 1 276 ? 2.276 22.672 11.807 1.00 73.12 276 ALA A C 1
ATOM 2038 O O . ALA A 1 276 ? 1.338 21.990 12.198 1.00 73.12 276 ALA A O 1
ATOM 2039 N N . LEU A 1 277 ? 2.454 23.928 12.234 1.00 72.38 277 LEU A N 1
ATOM 2040 C CA . LEU A 1 277 ? 1.585 24.556 13.238 1.00 72.38 277 LEU A CA 1
ATOM 2041 C C . LEU A 1 277 ? 0.087 24.448 12.886 1.00 72.38 277 LEU A C 1
ATOM 2043 O O . LEU A 1 277 ? -0.674 23.981 13.733 1.00 72.38 277 LEU A O 1
ATOM 2047 N N . PRO A 1 278 ? -0.361 24.732 11.643 1.00 74.50 278 PRO A N 1
ATOM 2048 C CA . PRO A 1 278 ? -1.766 24.554 11.266 1.00 74.50 278 PRO A CA 1
ATOM 2049 C C . PRO A 1 278 ? -2.213 23.087 11.305 1.00 74.50 278 PRO A C 1
ATOM 2051 O O . PRO A 1 278 ? -3.351 22.791 11.659 1.00 74.50 278 PRO A O 1
ATOM 2054 N N . VAL A 1 279 ? -1.312 22.155 10.979 1.00 74.88 279 VAL A N 1
ATOM 2055 C CA . VAL A 1 279 ? -1.578 20.709 10.997 1.00 74.88 279 VAL A CA 1
ATOM 2056 C C . VAL A 1 279 ? -1.648 20.186 12.428 1.00 74.88 279 VAL A C 1
ATOM 2058 O O . VAL A 1 279 ? -2.523 19.389 12.731 1.00 74.88 279 VAL A O 1
ATOM 2061 N N . VAL A 1 280 ? -0.770 20.642 13.320 1.00 74.00 280 VAL A N 1
ATOM 2062 C CA . VAL A 1 280 ? -0.745 20.278 14.741 1.00 74.00 280 VAL A CA 1
ATOM 2063 C C . VAL A 1 280 ? -1.946 20.876 15.460 1.00 74.00 280 VAL A C 1
ATOM 2065 O O . VAL A 1 280 ? -2.594 20.172 16.226 1.00 74.00 280 VAL A O 1
ATOM 2068 N N . VAL A 1 281 ? -2.298 22.133 15.180 1.00 79.88 281 VAL A N 1
ATOM 2069 C CA . VAL A 1 281 ? -3.515 22.765 15.707 1.00 79.88 281 VAL A CA 1
ATOM 2070 C C . VAL A 1 281 ? -4.753 22.056 15.172 1.00 79.88 281 VAL A C 1
ATOM 2072 O O . VAL A 1 281 ? -5.625 21.694 15.954 1.00 79.88 281 VAL A O 1
ATOM 2075 N N . GLY A 1 282 ? -4.816 21.776 13.869 1.00 78.94 282 GLY A N 1
ATOM 2076 C CA . GLY A 1 282 ? -5.919 21.034 13.260 1.00 78.94 282 GLY A CA 1
ATOM 2077 C C . GLY A 1 282 ? -6.041 19.609 13.803 1.00 78.94 282 GLY A C 1
ATOM 2078 O O . GLY A 1 282 ? -7.136 19.174 14.149 1.00 78.94 282 GLY A O 1
ATOM 2079 N N . ALA A 1 283 ? -4.926 18.894 13.958 1.00 73.81 283 ALA A N 1
ATOM 2080 C CA . ALA A 1 283 ? -4.880 17.559 14.546 1.00 73.81 283 ALA A CA 1
ATOM 2081 C C . ALA A 1 283 ? -5.204 17.582 16.042 1.00 73.81 283 ALA A C 1
ATOM 2083 O O . ALA A 1 283 ? -5.874 16.677 16.526 1.00 73.81 283 ALA A O 1
ATOM 2084 N N . GLY A 1 284 ? -4.773 18.608 16.776 1.00 76.31 284 GLY A N 1
ATOM 2085 C CA . GLY A 1 284 ? -5.106 18.826 18.180 1.00 76.31 284 GLY A CA 1
ATOM 2086 C C . GLY A 1 284 ? -6.586 19.150 18.362 1.00 76.31 284 GLY A C 1
ATOM 2087 O O . GLY A 1 284 ? -7.237 18.573 19.230 1.00 76.31 284 GLY A O 1
ATOM 2088 N N . TYR A 1 285 ? -7.158 19.981 17.490 1.00 78.88 285 TYR A N 1
ATOM 2089 C CA . TYR A 1 285 ? -8.591 20.251 17.435 1.00 78.88 285 TYR A CA 1
ATOM 2090 C C . TYR A 1 285 ? -9.375 18.980 17.095 1.00 78.88 285 TYR A C 1
ATOM 2092 O O . TYR A 1 285 ? -10.268 18.599 17.844 1.00 78.88 285 TYR A O 1
ATOM 2100 N N . ALA A 1 286 ? -8.989 18.251 16.047 1.00 74.38 286 ALA A N 1
ATOM 2101 C CA . ALA A 1 286 ? -9.607 16.979 15.684 1.00 74.38 286 ALA A CA 1
ATOM 2102 C C . ALA A 1 286 ? -9.493 15.945 16.813 1.00 74.38 286 ALA A C 1
ATOM 2104 O O . ALA A 1 286 ? -10.477 15.296 17.144 1.00 74.38 286 ALA A O 1
ATOM 2105 N N . SER A 1 287 ? -8.332 15.842 17.461 1.00 70.56 287 SER A N 1
ATOM 2106 C CA . SER A 1 287 ? -8.107 14.942 18.597 1.00 70.56 287 SER A CA 1
ATOM 2107 C C . SER A 1 287 ? -8.939 15.351 19.808 1.00 70.56 287 SER A C 1
ATOM 2109 O O . SER A 1 287 ? -9.531 14.504 20.461 1.00 70.56 287 SER A O 1
ATOM 2111 N N . SER A 1 288 ? -9.015 16.643 20.124 1.00 72.69 288 SER A N 1
ATOM 2112 C CA . SER A 1 288 ? -9.833 17.146 21.233 1.00 72.69 288 SER A CA 1
ATOM 2113 C C . SER A 1 288 ? -11.328 16.975 20.970 1.00 72.69 288 SER A C 1
ATOM 2115 O O . SER A 1 288 ? -12.058 16.620 21.894 1.00 72.69 288 SER A O 1
ATOM 2117 N N . ARG A 1 289 ? -11.776 17.138 19.720 1.00 76.00 289 ARG A N 1
ATOM 2118 C CA . ARG A 1 289 ? -13.135 16.807 19.289 1.00 76.00 289 ARG A CA 1
ATOM 2119 C C . ARG A 1 289 ? -13.398 15.311 19.419 1.00 76.00 289 ARG A C 1
ATOM 2121 O O . ARG A 1 289 ? -14.368 14.948 20.064 1.00 76.00 289 ARG A O 1
ATOM 2128 N N . GLU A 1 290 ? -12.505 14.465 18.914 1.00 68.88 290 GLU A N 1
ATOM 2129 C CA . GLU A 1 290 ? -12.597 13.000 19.013 1.00 68.88 290 GLU A CA 1
ATOM 2130 C C . GLU A 1 290 ? -12.647 12.517 20.471 1.00 68.88 290 GLU A C 1
ATOM 2132 O O . GLU A 1 290 ? -13.287 11.522 20.807 1.00 68.88 290 GLU A O 1
ATOM 2137 N N . LEU A 1 291 ? -11.979 13.237 21.372 1.00 66.75 291 LEU A N 1
ATOM 2138 C CA . LEU A 1 291 ? -12.016 12.957 22.803 1.00 66.75 291 LEU A CA 1
ATOM 2139 C C . LEU A 1 291 ? -13.348 13.357 23.460 1.00 66.75 291 LEU A C 1
ATOM 2141 O O . LEU A 1 291 ? -13.725 12.729 24.450 1.00 66.75 291 LEU A O 1
ATOM 2145 N N . ARG A 1 292 ? -14.044 14.374 22.936 1.00 67.69 292 ARG A N 1
ATOM 2146 C CA . ARG A 1 292 ? -15.353 14.846 23.428 1.00 67.69 292 ARG A CA 1
ATOM 2147 C C . ARG A 1 292 ? -16.501 14.022 22.843 1.00 67.69 292 ARG A C 1
ATOM 2149 O O . ARG A 1 292 ? -17.336 13.514 23.583 1.00 67.69 292 ARG A O 1
ATOM 2156 N N . GLU A 1 293 ? -16.484 13.841 21.530 1.00 68.25 293 GLU A N 1
ATOM 2157 C CA . GLU A 1 293 ? -17.456 13.095 20.736 1.00 68.25 293 GLU A CA 1
ATOM 2158 C C . GLU A 1 293 ? -16.687 12.125 19.831 1.00 68.25 293 GLU A C 1
ATOM 2160 O O . GLU A 1 293 ? -16.233 12.514 18.753 1.00 68.25 293 GLU A O 1
ATOM 2165 N N . PRO A 1 294 ? -16.485 10.869 20.262 1.00 63.16 294 PRO A N 1
ATOM 2166 C CA . PRO A 1 294 ? -15.720 9.914 19.478 1.00 63.16 294 PRO A CA 1
ATOM 2167 C C . PRO A 1 294 ? -16.430 9.622 18.166 1.00 63.16 294 PRO A C 1
ATOM 2169 O O . PRO A 1 294 ? -17.576 9.160 18.156 1.00 63.16 294 PRO A O 1
ATOM 2172 N N . SER A 1 295 ? -15.719 9.834 17.067 1.00 63.84 295 SER A N 1
ATOM 2173 C CA . SER A 1 295 ? -16.153 9.417 15.748 1.00 63.84 295 SER A CA 1
ATOM 2174 C C . SER A 1 295 ? -16.224 7.894 15.678 1.00 63.84 295 SER A C 1
ATOM 2176 O O . SER A 1 295 ? -15.603 7.159 16.454 1.00 63.84 295 SER A O 1
ATOM 2178 N N . ARG A 1 296 ? -16.975 7.382 14.697 1.00 64.62 296 ARG A N 1
ATOM 2179 C CA . ARG A 1 296 ? -17.004 5.945 14.401 1.00 64.62 296 ARG A CA 1
ATOM 2180 C C . ARG A 1 296 ? -15.574 5.424 14.159 1.00 64.62 296 ARG A C 1
ATOM 2182 O O . ARG A 1 296 ? -14.933 5.827 13.188 1.00 64.62 296 ARG A O 1
ATOM 2189 N N . PRO A 1 297 ? -15.052 4.500 14.985 1.00 62.19 297 PRO A N 1
ATOM 2190 C CA . PRO A 1 297 ? -13.689 4.028 14.815 1.00 62.19 297 PRO A CA 1
ATOM 2191 C C . PRO A 1 297 ? -13.611 3.082 13.608 1.00 62.19 297 PRO A C 1
ATOM 2193 O O . PRO A 1 297 ? -13.987 1.916 13.713 1.00 62.19 297 PRO A O 1
ATOM 2196 N N . LEU A 1 298 ? -13.104 3.560 12.468 1.00 61.22 298 LEU A N 1
ATOM 2197 C CA . LEU A 1 298 ? -13.044 2.765 11.230 1.00 61.22 298 LEU A CA 1
ATOM 2198 C C . LEU A 1 298 ? -12.092 1.561 11.360 1.00 61.22 298 LEU A C 1
ATOM 2200 O O . LEU A 1 298 ? -12.482 0.421 11.128 1.00 61.22 298 LEU A O 1
ATOM 2204 N N . VAL A 1 299 ? -10.847 1.795 11.794 1.00 54.03 299 VAL A N 1
ATOM 2205 C CA . VAL A 1 299 ? -9.823 0.738 11.960 1.00 54.03 299 VAL A CA 1
ATOM 2206 C C . VAL A 1 299 ? -9.857 0.148 13.367 1.00 54.03 299 VAL A C 1
ATOM 2208 O O . VAL A 1 299 ? -9.848 -1.069 13.548 1.00 54.03 299 VAL A O 1
ATOM 2211 N N . VAL A 1 300 ? -9.980 1.006 14.380 1.00 54.50 300 VAL A N 1
ATOM 2212 C CA . VAL A 1 300 ? -10.061 0.571 15.778 1.00 54.50 300 VAL A CA 1
ATOM 2213 C C . VAL A 1 300 ? -11.335 -0.247 16.016 1.00 54.50 300 VAL A C 1
ATOM 2215 O O . VAL A 1 300 ? -11.294 -1.228 16.745 1.00 54.50 300 VAL A O 1
ATOM 2218 N N . GLY A 1 301 ? -12.449 0.053 15.344 1.00 55.25 301 GLY A N 1
ATOM 2219 C CA . GLY A 1 301 ? -13.680 -0.731 15.446 1.00 55.25 301 GLY A CA 1
ATOM 2220 C C . GLY A 1 301 ? -13.579 -2.107 14.789 1.00 55.25 301 GLY A C 1
ATOM 2221 O O . GLY A 1 301 ? -14.268 -3.027 15.221 1.00 55.25 301 GLY A O 1
ATOM 2222 N N . LEU A 1 302 ? -12.707 -2.289 13.791 1.00 57.47 302 LEU A N 1
ATOM 2223 C CA . LEU A 1 302 ? -12.466 -3.592 13.159 1.00 57.47 302 LEU A CA 1
ATOM 2224 C C . LEU A 1 302 ? -11.700 -4.554 14.074 1.00 57.47 302 LEU A C 1
ATOM 2226 O O . LEU A 1 302 ? -11.992 -5.746 14.067 1.00 57.47 302 LEU A O 1
ATOM 2230 N N . ILE A 1 303 ? -10.774 -4.036 14.886 1.00 55.75 303 ILE A N 1
ATOM 2231 C CA . ILE A 1 303 ? -9.962 -4.833 15.821 1.00 55.75 303 ILE A CA 1
ATOM 2232 C C . ILE A 1 303 ? -10.618 -4.908 17.215 1.00 55.75 303 ILE A C 1
ATOM 2234 O O . ILE A 1 303 ? -10.565 -5.940 17.884 1.00 55.75 303 ILE A O 1
ATOM 2238 N N . ALA A 1 304 ? -11.266 -3.832 17.672 1.00 47.66 304 ALA A N 1
ATOM 2239 C CA . ALA A 1 304 ? -11.705 -3.666 19.060 1.00 47.66 304 ALA A CA 1
ATOM 2240 C C . ALA A 1 304 ? -13.206 -3.885 19.311 1.00 47.66 304 ALA A C 1
ATOM 2242 O O . ALA A 1 304 ? -13.597 -4.078 20.466 1.00 47.66 304 ALA A O 1
ATOM 2243 N N . LEU A 1 305 ? -14.065 -3.881 18.290 1.00 47.41 305 LEU A N 1
ATOM 2244 C CA . LEU A 1 305 ? -15.499 -4.145 18.450 1.00 47.41 305 LEU A CA 1
ATOM 2245 C C . LEU A 1 305 ? -15.833 -5.454 17.729 1.00 47.41 305 LEU A C 1
ATOM 2247 O O . LEU A 1 305 ? -15.319 -5.709 16.650 1.00 47.41 305 LEU A O 1
ATOM 2251 N N . ARG A 1 306 ? -16.617 -6.329 18.376 1.00 43.16 306 ARG A N 1
ATOM 2252 C CA . ARG A 1 306 ? -16.963 -7.717 17.983 1.00 43.16 306 ARG A CA 1
ATOM 2253 C C . ARG A 1 306 ? -16.628 -8.101 16.527 1.00 43.16 306 ARG A C 1
ATOM 2255 O O . ARG A 1 306 ? -17.285 -7.567 15.633 1.00 43.16 306 ARG A O 1
ATOM 2262 N N . PRO A 1 307 ? -15.707 -9.033 16.241 1.00 46.78 307 PRO A N 1
ATOM 2263 C CA . PRO A 1 307 ? -15.707 -9.651 14.923 1.00 46.78 307 PRO A CA 1
ATOM 2264 C C . PRO A 1 307 ? -17.054 -10.359 14.724 1.00 46.78 307 PRO A C 1
ATOM 2266 O O . PRO A 1 307 ? -17.610 -10.932 15.669 1.00 46.78 307 PRO A O 1
ATOM 2269 N N . ARG A 1 308 ? -17.583 -10.349 13.493 1.00 49.66 308 ARG A N 1
ATOM 2270 C CA . ARG A 1 308 ? -18.496 -11.427 13.092 1.00 49.66 308 ARG A CA 1
ATOM 2271 C C . ARG A 1 308 ? -17.812 -12.742 13.453 1.00 49.66 308 ARG A C 1
ATOM 2273 O O . ARG A 1 308 ? -16.595 -12.818 13.266 1.00 49.66 308 ARG A O 1
ATOM 2280 N N . PRO A 1 309 ? -18.532 -13.765 13.942 1.00 48.88 309 PRO A N 1
ATOM 2281 C CA . PRO A 1 309 ? -17.939 -15.087 14.035 1.00 48.88 309 PRO A CA 1
ATOM 2282 C C . PRO A 1 309 ? -17.363 -15.405 12.656 1.00 48.88 309 PRO A C 1
ATOM 2284 O O . PRO A 1 309 ? -18.097 -15.454 11.665 1.00 48.88 309 PRO A O 1
ATOM 2287 N N . LEU A 1 310 ? -16.031 -15.489 12.588 1.00 54.94 310 LEU A N 1
ATOM 2288 C CA . LEU A 1 310 ? -15.323 -15.827 11.363 1.00 54.94 310 LEU A CA 1
ATOM 2289 C C . LEU A 1 310 ? -15.979 -17.104 10.842 1.00 54.94 310 LEU A C 1
ATOM 2291 O O . LEU A 1 310 ? -16.260 -17.991 11.658 1.00 54.94 310 LEU A O 1
ATOM 2295 N N . PRO A 1 311 ? -16.317 -17.183 9.544 1.00 47.09 311 PRO A N 1
ATOM 2296 C CA . PRO A 1 311 ? -17.045 -18.325 9.023 1.00 47.09 311 PRO A CA 1
ATOM 2297 C C . PRO A 1 311 ? -16.275 -19.579 9.419 1.00 47.09 311 PRO A C 1
ATOM 2299 O O . PRO A 1 311 ? -15.134 -19.770 8.996 1.00 47.09 311 PRO A O 1
ATOM 2302 N N . ARG A 1 312 ? -16.878 -20.389 10.300 1.00 43.06 312 ARG A N 1
ATOM 2303 C CA . ARG A 1 312 ? -16.289 -21.652 10.728 1.00 43.06 312 ARG A CA 1
ATOM 2304 C C . ARG A 1 312 ? -16.005 -22.435 9.457 1.00 43.06 312 ARG A C 1
ATOM 2306 O O . ARG A 1 312 ? -16.916 -22.699 8.671 1.00 43.06 312 ARG A O 1
ATOM 2313 N N . THR A 1 313 ? -14.741 -22.765 9.233 1.00 46.97 313 THR A N 1
ATOM 2314 C CA . THR A 1 313 ? -14.335 -23.731 8.219 1.00 46.97 313 THR A CA 1
ATOM 2315 C C . THR A 1 313 ? -14.926 -25.076 8.627 1.00 46.97 313 THR A C 1
ATOM 2317 O O . THR A 1 313 ? -14.325 -25.819 9.393 1.00 46.97 313 THR A O 1
ATOM 2320 N N . GLY A 1 314 ? -16.163 -25.339 8.213 1.00 42.53 314 GLY A N 1
ATOM 2321 C CA . GLY A 1 314 ? -16.895 -26.537 8.598 1.00 42.53 314 GLY A CA 1
ATOM 2322 C C . GLY A 1 314 ? -18.213 -26.663 7.845 1.00 42.53 314 GLY A C 1
ATOM 2323 O O . GLY A 1 314 ? -19.210 -26.085 8.261 1.00 42.53 314 GLY A O 1
ATOM 2324 N N . GLY A 1 315 ? -18.187 -27.401 6.728 1.00 40.41 315 GLY A N 1
ATOM 2325 C CA . GLY A 1 315 ? -19.241 -28.284 6.183 1.00 40.41 315 GLY A CA 1
ATOM 2326 C C . GLY A 1 315 ? -20.674 -27.786 5.905 1.00 40.41 315 GLY A C 1
ATOM 2327 O O . GLY A 1 315 ? -21.402 -28.440 5.160 1.00 40.41 315 GLY A O 1
ATOM 2328 N N . GLY A 1 316 ? -21.124 -26.655 6.448 1.00 39.19 316 GLY A N 1
ATOM 2329 C CA . GLY A 1 316 ? -22.542 -26.269 6.450 1.00 39.19 316 GLY A CA 1
ATOM 2330 C C . GLY A 1 316 ? -23.072 -25.775 5.102 1.00 39.19 316 GLY A C 1
ATOM 2331 O O . GLY A 1 316 ? -24.260 -25.920 4.807 1.00 39.19 316 GLY A O 1
ATOM 2332 N N . GLY A 1 317 ? -22.193 -25.231 4.254 1.00 39.31 317 GLY A N 1
ATOM 2333 C CA . GLY A 1 317 ? -22.558 -24.738 2.921 1.00 39.31 317 GLY A CA 1
ATOM 2334 C C . GLY A 1 317 ? -22.937 -25.853 1.945 1.00 39.31 317 GLY A C 1
ATOM 2335 O O . GLY A 1 317 ? -23.822 -25.662 1.114 1.00 39.31 317 GLY A O 1
ATOM 2336 N N . VAL A 1 318 ? -22.324 -27.033 2.088 1.00 47.69 318 VAL A N 1
ATOM 2337 C CA . VAL A 1 318 ? -22.615 -28.199 1.241 1.00 47.69 318 VAL A CA 1
ATOM 2338 C C . VAL A 1 318 ? -23.957 -28.813 1.638 1.00 47.69 318 VAL A C 1
ATOM 2340 O O . VAL A 1 318 ? -24.811 -29.009 0.779 1.00 47.69 318 VAL A O 1
ATOM 2343 N N . ARG A 1 319 ? -24.227 -28.988 2.941 1.00 46.81 319 ARG A N 1
ATOM 2344 C CA . ARG A 1 319 ? -25.519 -29.522 3.415 1.00 46.81 319 ARG A CA 1
ATOM 2345 C C . ARG A 1 319 ? -26.717 -28.647 3.032 1.00 46.81 319 ARG A C 1
ATOM 2347 O O . ARG A 1 319 ? -27.760 -29.183 2.670 1.00 46.81 319 ARG A O 1
ATOM 2354 N N . ARG A 1 320 ? -26.582 -27.312 3.043 1.00 49.56 320 ARG A N 1
ATOM 2355 C CA . ARG A 1 320 ? -27.672 -26.414 2.606 1.00 49.56 320 ARG A CA 1
ATOM 2356 C C . ARG A 1 320 ? -27.933 -26.467 1.097 1.00 49.56 320 ARG A C 1
ATOM 2358 O O . ARG A 1 320 ? -29.093 -26.386 0.705 1.00 49.56 320 ARG A O 1
ATOM 2365 N N . ARG A 1 321 ? -26.899 -26.640 0.263 1.00 51.81 321 ARG A N 1
ATOM 2366 C CA . ARG A 1 321 ? -27.073 -26.799 -1.194 1.00 51.81 321 ARG A CA 1
ATOM 2367 C C . ARG A 1 321 ? -27.666 -28.159 -1.560 1.00 51.81 321 ARG A C 1
ATOM 2369 O O . ARG A 1 321 ? -28.543 -28.207 -2.413 1.00 51.81 321 ARG A O 1
ATOM 2376 N N . VAL A 1 322 ? -27.278 -29.227 -0.861 1.00 54.97 322 VAL A N 1
ATOM 2377 C CA . VAL A 1 322 ? -27.864 -30.565 -1.060 1.00 54.97 322 VAL A CA 1
ATOM 2378 C C . VAL A 1 322 ? -29.343 -30.587 -0.655 1.00 54.97 322 VAL A C 1
ATOM 2380 O O . VAL A 1 322 ? -30.169 -31.090 -1.408 1.00 54.97 322 VAL A O 1
ATOM 2383 N N . ALA A 1 323 ? -29.719 -29.952 0.462 1.00 51.53 323 ALA A N 1
ATOM 2384 C CA . ALA A 1 323 ? -31.123 -29.895 0.885 1.00 51.53 323 ALA A CA 1
ATOM 2385 C C . ALA A 1 323 ? -32.007 -29.016 -0.026 1.00 51.53 323 ALA A C 1
ATOM 2387 O O . ALA A 1 323 ? -33.209 -29.246 -0.135 1.00 51.53 323 ALA A O 1
ATOM 2388 N N . ALA A 1 324 ? -31.433 -27.996 -0.674 1.00 53.81 324 ALA A N 1
ATOM 2389 C CA . ALA A 1 324 ? -32.133 -27.188 -1.674 1.00 53.81 324 ALA A CA 1
ATOM 2390 C C . ALA A 1 324 ? -32.304 -27.947 -3.002 1.00 53.81 324 ALA A C 1
ATOM 2392 O O . ALA A 1 324 ? -33.398 -27.944 -3.558 1.00 53.81 324 ALA A O 1
ATOM 2393 N N . GLY A 1 325 ? -31.271 -28.669 -3.452 1.00 54.03 325 GLY A N 1
ATOM 2394 C CA . GLY A 1 325 ? -31.348 -29.522 -4.643 1.00 54.03 325 GLY A CA 1
ATOM 2395 C C . GLY A 1 325 ? -32.347 -30.674 -4.491 1.00 54.03 325 GLY A C 1
ATOM 2396 O O . GLY A 1 325 ? -33.130 -30.931 -5.396 1.00 54.03 325 GLY A O 1
ATOM 2397 N N . GLN A 1 326 ? -32.405 -31.309 -3.315 1.00 55.47 326 GLN A N 1
ATOM 2398 C CA . GLN A 1 326 ? -33.365 -32.389 -3.049 1.00 55.47 326 GLN A CA 1
ATOM 2399 C C . GLN A 1 326 ? -34.826 -31.916 -2.991 1.00 55.47 326 GLN A C 1
ATOM 2401 O O . GLN A 1 326 ? -35.722 -32.680 -3.344 1.00 55.47 326 GLN A O 1
ATOM 2406 N N . ARG A 1 327 ? -35.085 -30.665 -2.583 1.00 55.12 327 ARG A N 1
ATOM 2407 C CA . ARG A 1 327 ? -36.435 -30.076 -2.635 1.00 55.12 327 ARG A CA 1
ATOM 2408 C C . ARG A 1 327 ? -36.874 -29.746 -4.058 1.00 55.12 327 ARG A C 1
ATOM 2410 O O . ARG A 1 327 ? -38.033 -29.968 -4.386 1.00 55.12 327 ARG A O 1
ATOM 2417 N N . LEU A 1 328 ? -35.948 -29.287 -4.900 1.00 53.69 328 LEU A N 1
ATOM 2418 C CA . LEU A 1 328 ? -36.232 -29.005 -6.307 1.00 53.69 328 LEU A CA 1
ATOM 2419 C C . LEU A 1 328 ? -36.537 -30.295 -7.088 1.00 53.69 328 LEU A C 1
ATOM 2421 O O . LEU A 1 328 ? -37.465 -30.324 -7.882 1.00 53.69 328 LEU A O 1
ATOM 2425 N N . ILE A 1 329 ? -35.818 -31.385 -6.799 1.00 59.16 329 ILE A N 1
ATOM 2426 C CA . ILE A 1 329 ? -36.043 -32.688 -7.447 1.00 59.16 329 ILE A CA 1
ATOM 2427 C C . ILE A 1 329 ? -37.396 -33.305 -7.053 1.00 59.16 329 ILE A C 1
ATOM 2429 O O . ILE A 1 329 ? -38.030 -33.934 -7.891 1.00 59.16 329 ILE A O 1
ATOM 2433 N N . ARG A 1 330 ? -37.875 -33.113 -5.812 1.00 57.34 330 ARG A N 1
ATOM 2434 C CA . ARG A 1 330 ? -39.228 -33.566 -5.423 1.00 57.34 330 ARG A CA 1
ATOM 2435 C C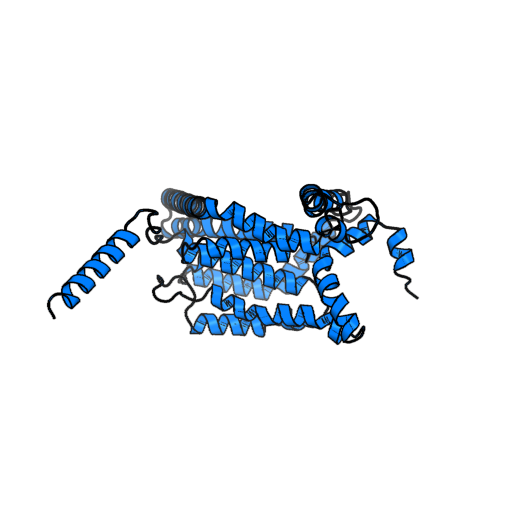 . ARG A 1 330 ? -40.325 -32.761 -6.118 1.00 57.34 330 ARG A C 1
ATOM 2437 O O . ARG A 1 330 ? -41.232 -33.352 -6.677 1.00 57.34 330 ARG A O 1
ATOM 2444 N N . SER A 1 331 ? -40.174 -31.439 -6.194 1.00 55.44 331 SER A N 1
ATOM 2445 C CA . SER A 1 331 ? -41.134 -30.560 -6.878 1.00 55.44 331 SER A CA 1
ATOM 2446 C C . SER A 1 331 ? -41.308 -30.853 -8.373 1.00 55.44 331 SER A C 1
ATOM 2448 O O . SER A 1 331 ? -42.349 -30.517 -8.917 1.00 55.44 331 SER A O 1
ATOM 2450 N N . VAL A 1 332 ? -40.300 -31.425 -9.037 1.00 59.97 332 VAL A N 1
ATOM 2451 C CA . VAL A 1 332 ? -40.364 -31.801 -10.463 1.00 59.97 332 VAL A CA 1
ATOM 2452 C C . VAL A 1 332 ? -40.939 -33.208 -10.658 1.00 59.97 332 VAL A C 1
ATOM 2454 O O . VAL A 1 332 ? -41.326 -33.565 -11.759 1.00 59.97 332 VAL A O 1
ATOM 2457 N N . ARG A 1 333 ? -40.985 -34.023 -9.600 1.00 53.84 333 ARG A N 1
ATOM 2458 C CA . ARG A 1 333 ? -41.533 -35.384 -9.645 1.00 53.84 333 ARG A CA 1
ATOM 2459 C C . ARG A 1 333 ? -43.020 -35.439 -9.282 1.00 53.84 333 ARG A C 1
ATOM 2461 O O . ARG A 1 333 ? -43.676 -36.410 -9.635 1.00 53.84 333 ARG A O 1
ATOM 2468 N N . ASP A 1 334 ? -43.506 -34.412 -8.588 1.00 58.53 334 ASP A N 1
ATOM 2469 C CA . ASP A 1 334 ? -44.899 -34.265 -8.150 1.00 58.53 334 ASP A CA 1
ATOM 2470 C C . ASP A 1 334 ? -45.732 -33.357 -9.094 1.00 58.53 334 ASP A C 1
ATOM 2472 O O . ASP A 1 334 ? -46.867 -33.014 -8.762 1.00 58.53 334 ASP A O 1
ATOM 2476 N N . ALA A 1 335 ? -45.173 -32.956 -10.245 1.00 53.50 335 ALA A N 1
ATOM 2477 C CA . ALA A 1 335 ? -45.824 -32.202 -11.325 1.00 53.50 335 ALA A CA 1
ATOM 2478 C C . ALA A 1 335 ? -45.854 -33.046 -12.605 1.00 53.50 335 ALA A C 1
ATOM 2480 O O . ALA A 1 335 ? -46.862 -32.953 -13.338 1.00 53.50 335 ALA A O 1
#